Protein AF-A0A6U3BA49-F1 (afdb_monomer)

pLDDT: mean 75.2, std 17.08, range [38.66, 98.31]

Foldseek 3Di:
DLVVVVVVVVVVVVVVVVVVVVVVVVVPPPDDDDDDDDDDDDDDDDDPDPDPPDCDPDPPVVVVVVVVVVVVVVLVVVCVVPVVVSVVVVVVVVVVVVPDLPPDPDPVNVVVVVVVVVVVVVCVVCVVVVVVVVVCVVVCVVVVVVVVVVVVVVVVVVVVVVVLVVLLVVLVVCLVVDDLVRLLVLCVVVVHDSDDDSSVSSSVSSVVVVVVPPPPPDPPD

Nearest PDB structures (foldseek):
  1zbh-assembly1_D  TM=7.673E-01  e=1.836E-01  Homo sapiens

Structure (mmCIF, N/CA/C/O backbone):
data_AF-A0A6U3BA49-F1
#
_entry.id   AF-A0A6U3BA49-F1
#
loop_
_atom_site.group_PDB
_atom_site.id
_atom_site.type_symbol
_atom_site.label_atom_id
_atom_site.label_alt_id
_atom_site.label_comp_id
_atom_site.label_asym_id
_atom_site.label_entity_id
_atom_site.label_seq_id
_atom_site.pdbx_PDB_ins_code
_atom_site.Cartn_x
_atom_site.Cartn_y
_atom_site.Cartn_z
_atom_site.occupancy
_atom_site.B_iso_or_equiv
_atom_site.auth_seq_id
_atom_site.auth_comp_id
_atom_site.auth_asym_id
_atom_site.auth_atom_id
_atom_site.pdbx_PDB_model_num
ATOM 1 N N . VAL A 1 1 ? 15.797 -8.872 10.078 1.00 48.97 1 VAL A N 1
ATOM 2 C CA . VAL A 1 1 ? 14.477 -8.351 10.515 1.00 48.97 1 VAL A CA 1
ATOM 3 C C . VAL A 1 1 ? 14.606 -7.202 11.522 1.00 48.97 1 VAL A C 1
ATOM 5 O O . VAL A 1 1 ? 13.895 -6.228 11.372 1.00 48.97 1 VAL A O 1
ATOM 8 N N . LEU A 1 2 ? 15.554 -7.212 12.472 1.00 38.66 2 LEU A N 1
ATOM 9 C CA . LEU A 1 2 ? 15.769 -6.067 13.388 1.00 38.66 2 LEU A CA 1
ATOM 10 C C . LEU A 1 2 ? 16.327 -4.793 12.714 1.00 38.66 2 LEU A C 1
ATOM 12 O O . LEU A 1 2 ? 15.992 -3.689 13.125 1.00 38.66 2 LEU A O 1
ATOM 16 N N . ALA A 1 3 ? 17.105 -4.925 11.635 1.00 46.41 3 ALA A N 1
ATOM 17 C CA . ALA A 1 3 ? 17.638 -3.771 10.902 1.00 46.41 3 ALA A CA 1
ATOM 18 C C . ALA A 1 3 ? 16.579 -2.989 10.094 1.00 46.41 3 ALA A C 1
ATOM 20 O O . ALA A 1 3 ? 16.810 -1.833 9.755 1.00 46.41 3 ALA A O 1
ATOM 21 N N . SER A 1 4 ? 15.418 -3.583 9.780 1.00 49.69 4 SER A N 1
ATOM 22 C CA . SER A 1 4 ? 14.410 -2.911 8.943 1.00 49.69 4 SER A CA 1
ATOM 23 C C . SER A 1 4 ? 13.533 -1.933 9.719 1.00 49.69 4 SER A C 1
ATOM 25 O O . SER A 1 4 ? 13.027 -0.988 9.129 1.00 49.69 4 SER A O 1
ATOM 27 N N . ALA A 1 5 ? 13.359 -2.133 11.025 1.00 47.44 5 ALA A N 1
ATOM 28 C CA . ALA A 1 5 ? 12.465 -1.301 11.824 1.00 47.44 5 ALA A CA 1
ATOM 29 C C . ALA A 1 5 ? 13.161 -0.064 12.424 1.00 47.44 5 ALA A C 1
ATOM 31 O O . ALA A 1 5 ? 12.535 0.987 12.521 1.00 47.44 5 ALA A O 1
ATOM 32 N N . GLN A 1 6 ? 14.471 -0.134 12.707 1.00 48.31 6 GLN A N 1
ATOM 33 C CA . GLN A 1 6 ? 15.259 1.054 13.074 1.00 48.31 6 GLN A CA 1
ATOM 34 C C . GLN A 1 6 ? 15.284 2.075 11.921 1.00 48.31 6 GLN A C 1
ATOM 36 O O . GLN A 1 6 ? 15.027 3.257 12.132 1.00 48.31 6 GLN A O 1
ATOM 41 N N . ASN A 1 7 ? 15.446 1.593 10.681 1.00 59.16 7 ASN A N 1
ATOM 42 C CA . ASN A 1 7 ? 15.374 2.427 9.478 1.00 59.16 7 ASN A CA 1
ATOM 43 C C . ASN A 1 7 ? 14.018 3.136 9.307 1.00 59.16 7 ASN A C 1
ATOM 45 O O . ASN A 1 7 ? 13.952 4.172 8.655 1.00 59.16 7 ASN A O 1
ATOM 49 N N . GLN A 1 8 ? 12.932 2.602 9.873 1.00 54.59 8 GLN A N 1
ATOM 50 C CA . GLN A 1 8 ? 11.585 3.143 9.684 1.00 54.59 8 GLN A CA 1
ATOM 51 C C . GLN A 1 8 ? 11.308 4.358 10.588 1.00 54.59 8 GLN A C 1
ATOM 53 O O . GLN A 1 8 ? 10.617 5.291 10.177 1.00 54.59 8 GLN A O 1
ATOM 58 N N . VAL A 1 9 ? 11.880 4.382 11.798 1.00 68.81 9 VAL A N 1
ATOM 59 C CA . VAL A 1 9 ? 11.761 5.521 12.726 1.00 68.81 9 VAL A CA 1
ATOM 60 C C . VAL A 1 9 ? 12.607 6.699 12.243 1.00 68.81 9 VAL A C 1
ATOM 62 O O . VAL A 1 9 ? 12.117 7.831 12.202 1.00 68.81 9 VAL A O 1
ATOM 65 N N . ASP A 1 10 ? 13.831 6.424 11.790 1.00 73.00 10 ASP A N 1
ATOM 66 C CA . ASP A 1 10 ? 14.727 7.449 11.246 1.00 73.00 10 ASP A CA 1
ATOM 67 C C . ASP A 1 10 ? 14.160 8.070 9.957 1.00 73.00 10 ASP A C 1
ATOM 69 O O . ASP A 1 10 ? 14.287 9.274 9.730 1.00 73.00 10 ASP A O 1
ATOM 73 N N . PHE A 1 11 ? 13.437 7.285 9.152 1.00 71.38 11 PHE A N 1
ATOM 74 C CA . PHE A 1 11 ? 12.779 7.755 7.932 1.00 71.38 11 PHE A CA 1
ATOM 75 C C . PHE A 1 11 ? 11.617 8.721 8.196 1.00 71.38 11 PHE A C 1
ATOM 77 O O . PHE A 1 11 ? 11.525 9.769 7.554 1.00 71.38 11 PHE A O 1
ATOM 84 N N . ASN A 1 12 ? 10.762 8.426 9.181 1.00 70.06 12 ASN A N 1
ATOM 85 C CA . ASN A 1 12 ? 9.666 9.324 9.564 1.00 70.06 12 ASN A CA 1
ATOM 86 C C . ASN A 1 12 ? 10.190 10.653 10.136 1.00 70.06 12 ASN A C 1
ATOM 88 O O . ASN A 1 12 ? 9.616 11.715 9.883 1.00 70.06 12 ASN A O 1
ATOM 92 N N . ALA A 1 13 ? 11.310 10.618 10.864 1.00 77.62 13 ALA A N 1
ATOM 93 C CA . ALA A 1 13 ? 11.985 11.827 11.329 1.00 77.62 13 ALA A CA 1
ATOM 94 C C . ALA A 1 13 ? 12.558 12.652 10.160 1.00 77.62 13 ALA A C 1
ATOM 96 O O . ALA A 1 13 ? 12.411 13.877 10.141 1.00 77.62 13 ALA A O 1
ATOM 97 N N . LEU A 1 14 ? 13.142 11.989 9.155 1.00 77.50 14 LEU A N 1
ATOM 98 C CA . LEU A 1 14 ? 13.670 12.630 7.946 1.00 77.50 14 LEU A CA 1
ATOM 99 C C . LEU A 1 14 ? 12.570 13.291 7.104 1.00 77.50 14 LEU A C 1
ATOM 101 O O . LEU A 1 14 ? 12.744 14.420 6.643 1.00 77.50 14 LEU A O 1
ATOM 105 N N . LEU A 1 15 ? 11.414 12.638 6.960 1.00 73.69 15 LEU A N 1
ATOM 106 C CA . LEU A 1 15 ? 10.259 13.186 6.246 1.00 73.69 15 LEU A CA 1
ATOM 107 C C . LEU A 1 15 ? 9.680 14.428 6.925 1.00 73.69 15 LEU A C 1
ATOM 109 O O . LEU A 1 15 ? 9.405 15.429 6.256 1.00 73.69 15 LEU A O 1
ATOM 113 N N . ASN A 1 16 ? 9.568 14.413 8.253 1.00 80.25 16 ASN A N 1
ATOM 114 C CA . ASN A 1 16 ? 9.140 15.590 9.007 1.00 80.25 16 ASN A CA 1
ATOM 115 C C . ASN A 1 16 ? 10.153 16.740 8.885 1.00 80.25 16 ASN A C 1
ATOM 117 O O . ASN A 1 16 ? 9.756 17.902 8.769 1.00 80.25 16 ASN A O 1
ATOM 121 N N . ALA A 1 17 ? 11.454 16.436 8.846 1.00 78.56 17 ALA A N 1
ATOM 122 C CA . ALA A 1 17 ? 12.500 17.440 8.663 1.00 78.56 17 ALA A CA 1
ATOM 123 C C . ALA A 1 17 ? 12.484 18.067 7.253 1.00 78.56 17 ALA A C 1
ATOM 125 O O . ALA A 1 17 ? 12.589 19.289 7.124 1.00 78.56 17 ALA A O 1
ATOM 126 N N . LEU A 1 18 ? 12.300 17.261 6.201 1.00 74.44 18 LEU A N 1
ATOM 127 C CA . LEU A 1 18 ? 12.194 17.738 4.816 1.00 74.44 18 LEU A CA 1
ATOM 128 C C . LEU A 1 18 ? 10.935 18.582 4.592 1.00 74.44 18 LEU A C 1
ATOM 130 O O . LEU A 1 18 ? 11.012 19.653 3.987 1.00 74.44 18 LEU A O 1
ATOM 134 N N . THR A 1 19 ? 9.799 18.153 5.145 1.00 74.94 19 THR A N 1
ATOM 135 C CA . THR A 1 19 ? 8.535 18.900 5.054 1.00 74.94 19 THR A CA 1
ATOM 136 C C . THR A 1 19 ? 8.648 20.267 5.733 1.00 74.94 19 THR A C 1
ATOM 138 O O . THR A 1 19 ? 8.198 21.275 5.187 1.00 74.94 19 THR A O 1
ATOM 141 N N . ARG A 1 20 ? 9.326 20.340 6.887 1.00 75.50 20 ARG A N 1
ATOM 142 C CA . ARG A 1 20 ? 9.562 21.609 7.591 1.00 75.50 20 ARG A CA 1
ATOM 143 C C . ARG A 1 20 ? 10.458 22.555 6.782 1.00 75.50 20 ARG A C 1
ATOM 145 O O . ARG A 1 20 ? 10.135 23.730 6.654 1.00 75.50 20 ARG A O 1
ATOM 152 N N . ARG A 1 21 ? 11.511 22.027 6.145 1.00 72.94 21 ARG A N 1
ATOM 153 C CA . ARG A 1 21 ? 12.426 22.809 5.294 1.00 72.94 21 ARG A CA 1
ATOM 154 C C . ARG A 1 21 ? 11.761 23.346 4.020 1.00 72.94 21 ARG A C 1
ATOM 156 O O . ARG A 1 21 ? 12.105 24.433 3.570 1.00 72.94 21 ARG A O 1
ATOM 163 N N . SER A 1 22 ? 10.815 22.607 3.437 1.00 69.06 22 SER A N 1
ATOM 164 C CA . SER A 1 22 ? 10.051 23.076 2.271 1.00 69.06 22 SER A CA 1
ATOM 165 C C . SER A 1 22 ? 9.132 24.253 2.623 1.00 69.06 22 SER A C 1
ATOM 167 O O . SER A 1 22 ? 9.031 25.204 1.848 1.00 69.06 22 SER A O 1
ATOM 169 N N . ASN A 1 23 ? 8.532 24.238 3.816 1.00 66.19 23 ASN A N 1
ATOM 170 C CA . ASN A 1 23 ? 7.627 25.300 4.252 1.00 66.19 23 ASN A CA 1
ATOM 171 C C . ASN A 1 23 ? 8.371 26.612 4.577 1.00 66.19 23 ASN A C 1
ATOM 173 O O . ASN A 1 23 ? 7.892 27.694 4.239 1.00 66.19 23 ASN A O 1
ATOM 177 N N . ASP A 1 24 ? 9.582 26.520 5.136 1.00 66.69 24 ASP A N 1
ATOM 178 C CA . ASP A 1 24 ? 10.422 27.691 5.433 1.00 66.69 24 ASP A CA 1
ATOM 179 C C . ASP A 1 24 ? 10.898 28.415 4.156 1.00 66.69 24 ASP A C 1
ATOM 181 O O . ASP A 1 24 ? 11.034 29.638 4.146 1.00 66.69 24 ASP A O 1
ATOM 185 N N . ASN A 1 25 ? 11.070 27.692 3.043 1.00 63.12 25 ASN A N 1
ATOM 186 C CA . ASN A 1 25 ? 11.445 28.290 1.756 1.00 63.12 25 ASN A CA 1
ATOM 187 C C . ASN A 1 25 ? 10.283 29.033 1.070 1.00 63.12 25 ASN A C 1
ATOM 189 O O . ASN A 1 25 ? 10.528 29.909 0.243 1.00 63.12 25 ASN A O 1
ATOM 193 N N . ASN A 1 26 ? 9.029 28.716 1.408 1.00 52.56 26 ASN A N 1
ATOM 194 C CA . ASN A 1 26 ? 7.853 29.359 0.816 1.00 52.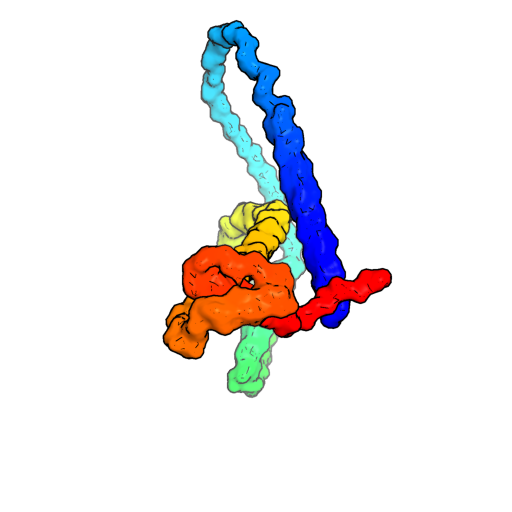56 26 ASN A CA 1
ATOM 195 C C . ASN A 1 26 ? 7.419 30.623 1.586 1.00 52.56 26 ASN A C 1
ATOM 197 O O . ASN A 1 26 ? 6.813 31.530 1.021 1.00 52.56 26 ASN A O 1
ATOM 201 N N . ALA A 1 27 ? 7.794 30.737 2.863 1.00 54.62 27 ALA A N 1
ATOM 202 C CA . ALA A 1 27 ? 7.504 31.914 3.685 1.00 54.62 27 ALA A CA 1
ATOM 203 C C . ALA A 1 27 ? 8.358 33.156 3.331 1.00 54.62 27 ALA A C 1
ATOM 205 O O . ALA A 1 27 ? 8.082 34.249 3.823 1.00 54.62 27 ALA A O 1
ATOM 206 N N . GLY A 1 28 ? 9.383 33.016 2.478 1.00 52.81 28 GLY A N 1
ATOM 207 C CA . GLY A 1 28 ? 10.295 34.103 2.092 1.00 52.81 28 GLY A CA 1
ATOM 208 C C . GLY A 1 28 ? 9.950 34.856 0.799 1.00 52.81 28 GLY A C 1
ATOM 209 O O . GLY A 1 28 ? 10.623 35.836 0.490 1.00 52.81 28 GLY A O 1
ATOM 210 N N . ALA A 1 29 ? 8.941 34.430 0.029 1.00 53.62 29 ALA A N 1
ATOM 211 C CA . ALA A 1 29 ? 8.704 34.947 -1.330 1.00 53.62 29 ALA A CA 1
ATOM 212 C C . ALA A 1 29 ? 7.527 35.937 -1.468 1.00 53.62 29 ALA A C 1
ATOM 214 O O . ALA A 1 29 ? 7.310 36.483 -2.548 1.00 53.62 29 ALA A O 1
ATOM 215 N N . SER A 1 30 ? 6.766 36.214 -0.405 1.00 52.47 30 SER A N 1
ATOM 216 C CA . SER A 1 30 ? 5.548 37.033 -0.482 1.00 52.47 30 SER A CA 1
ATOM 217 C C . SER A 1 30 ? 5.710 38.414 0.161 1.00 52.47 30 SER A C 1
ATOM 219 O O . SER A 1 30 ? 5.036 38.695 1.144 1.00 52.47 30 SER A O 1
ATOM 221 N N . ASN A 1 31 ? 6.613 39.262 -0.343 1.00 52.03 31 ASN A N 1
ATOM 222 C CA . ASN A 1 31 ? 6.594 40.716 -0.086 1.00 52.03 31 ASN A CA 1
ATOM 223 C C . ASN A 1 31 ? 7.521 41.471 -1.055 1.00 52.03 31 ASN A C 1
ATOM 225 O O . ASN A 1 31 ? 8.563 41.995 -0.675 1.00 52.03 31 ASN A O 1
ATOM 229 N N . ALA A 1 32 ? 7.133 41.532 -2.326 1.00 51.62 32 ALA A N 1
ATOM 230 C CA . ALA A 1 32 ? 7.641 42.530 -3.266 1.00 51.62 32 ALA A CA 1
ATOM 231 C C . ALA A 1 32 ? 6.605 42.732 -4.378 1.00 51.62 32 ALA A C 1
ATOM 233 O O . ALA A 1 32 ? 6.706 42.197 -5.478 1.00 51.62 32 ALA A O 1
ATOM 234 N N . SER A 1 33 ? 5.544 43.464 -4.065 1.00 51.75 33 SER A N 1
ATOM 235 C CA . SER A 1 33 ? 4.642 44.024 -5.066 1.00 51.75 33 SER A CA 1
ATOM 236 C C . SER A 1 33 ? 4.347 45.450 -4.661 1.00 51.75 33 SER A C 1
ATOM 238 O O . SER A 1 33 ? 3.398 45.711 -3.932 1.00 51.75 33 SER A O 1
ATOM 240 N N . ASP A 1 34 ? 5.193 46.363 -5.126 1.00 53.28 34 ASP A N 1
ATOM 241 C CA . ASP A 1 34 ? 4.777 47.741 -5.306 1.00 53.28 34 ASP A CA 1
ATOM 242 C C . ASP A 1 34 ? 5.548 48.383 -6.468 1.00 53.28 34 ASP A C 1
ATOM 244 O O . ASP A 1 34 ? 6.758 48.206 -6.593 1.00 53.28 34 ASP A O 1
ATOM 248 N N . SER A 1 35 ? 4.829 49.180 -7.263 1.00 48.69 35 SER A N 1
ATOM 249 C CA . SER A 1 35 ? 5.309 50.102 -8.316 1.00 48.69 35 SER A CA 1
ATOM 250 C C . SER A 1 35 ? 5.491 49.601 -9.771 1.00 48.69 35 SER A C 1
ATOM 252 O O . SER A 1 35 ? 6.584 49.310 -10.237 1.00 48.69 35 SER A O 1
ATOM 254 N N . LYS A 1 36 ? 4.390 49.651 -10.539 1.00 51.12 36 LYS A N 1
ATOM 255 C CA . LYS A 1 36 ? 4.127 50.666 -11.595 1.00 51.12 36 LYS A CA 1
ATOM 256 C C . LYS A 1 36 ? 5.226 50.979 -12.647 1.00 51.12 36 LYS A C 1
ATOM 258 O O . LYS A 1 36 ? 6.101 51.789 -12.374 1.00 51.12 36 LYS A O 1
ATOM 263 N N . ALA A 1 37 ? 5.033 50.502 -13.887 1.00 40.81 37 ALA A N 1
ATOM 264 C CA . ALA A 1 37 ? 5.215 51.204 -15.187 1.00 40.81 37 ALA A CA 1
ATOM 265 C C . ALA A 1 37 ? 5.032 50.175 -16.331 1.00 40.81 37 ALA A C 1
ATOM 267 O O . ALA A 1 37 ? 5.724 49.168 -16.372 1.00 40.81 37 ALA A O 1
ATOM 268 N N . ILE A 1 38 ? 3.959 50.234 -17.131 1.00 52.47 38 ILE A N 1
ATOM 269 C CA . ILE A 1 38 ? 3.952 50.736 -18.526 1.00 52.47 38 ILE A CA 1
ATOM 270 C C . ILE A 1 38 ? 5.335 50.664 -19.196 1.00 52.47 38 ILE A C 1
ATOM 272 O O . ILE A 1 38 ? 6.209 51.410 -18.775 1.00 52.47 38 ILE A O 1
ATOM 276 N N . VAL A 1 39 ? 5.486 49.843 -20.250 1.00 51.25 39 VAL A N 1
ATOM 277 C CA . VAL A 1 39 ? 6.181 50.139 -21.531 1.00 51.25 39 VAL A CA 1
ATOM 278 C C . VAL A 1 39 ? 6.479 48.836 -22.310 1.00 51.25 39 VAL A C 1
ATOM 280 O O . VAL A 1 39 ? 7.184 47.956 -21.836 1.00 51.25 39 VAL A O 1
ATOM 283 N N . SER A 1 40 ? 5.922 48.797 -23.526 1.00 43.34 40 SER A N 1
ATOM 284 C CA . SER A 1 40 ? 6.358 48.118 -24.762 1.00 43.34 40 SER A CA 1
ATOM 285 C C . SER A 1 40 ? 6.440 46.588 -24.874 1.00 43.34 40 SER A C 1
ATOM 287 O O . SER A 1 40 ? 7.322 45.932 -24.331 1.00 43.34 40 SER A O 1
ATOM 289 N N . LEU A 1 41 ? 5.573 46.071 -25.759 1.00 50.59 41 LEU A N 1
ATOM 290 C CA . LEU A 1 41 ? 5.783 44.871 -26.577 1.00 50.59 41 LEU A CA 1
ATOM 291 C C . LEU A 1 41 ? 7.144 44.920 -27.297 1.00 50.59 41 LEU A C 1
ATOM 293 O O . LEU A 1 41 ? 7.428 45.930 -27.946 1.00 50.59 41 LEU A O 1
ATOM 297 N N . PRO A 1 42 ? 7.882 43.799 -27.327 1.00 51.09 42 PRO A N 1
ATOM 298 C CA . PRO A 1 42 ? 8.783 43.487 -28.419 1.00 51.09 42 PRO A CA 1
ATOM 299 C C . PRO A 1 42 ? 8.310 42.263 -29.218 1.00 51.09 42 PRO A C 1
ATOM 301 O O . PRO A 1 42 ? 7.897 41.236 -28.679 1.00 51.09 42 PRO A O 1
ATOM 304 N N . GLU A 1 43 ? 8.368 42.477 -30.526 1.00 46.00 43 GLU A N 1
ATOM 305 C CA . GLU A 1 43 ? 8.421 41.571 -31.669 1.00 46.00 43 GLU A CA 1
ATOM 306 C C . GLU A 1 43 ? 8.730 40.085 -31.418 1.00 46.00 43 GLU A C 1
ATOM 308 O O . GLU A 1 43 ? 9.663 39.692 -30.719 1.00 46.00 43 GLU A O 1
ATOM 313 N N . LEU A 1 44 ? 7.934 39.270 -32.106 1.00 50.66 44 LEU A N 1
ATOM 314 C CA . LEU A 1 44 ? 8.070 37.837 -32.290 1.00 50.66 44 LEU A CA 1
ATOM 315 C C . LEU A 1 44 ? 9.154 37.564 -33.346 1.00 50.66 44 LEU A C 1
ATOM 317 O O . LEU A 1 44 ? 8.837 37.491 -34.531 1.00 50.66 44 LEU A O 1
ATOM 321 N N . ASP A 1 45 ? 10.406 37.383 -32.923 1.00 41.66 45 ASP A N 1
ATOM 322 C CA . ASP A 1 45 ? 11.461 36.879 -33.807 1.00 41.66 45 ASP A CA 1
ATOM 323 C C . ASP A 1 45 ? 11.620 35.359 -33.692 1.00 41.66 45 ASP A C 1
ATOM 325 O O . ASP A 1 45 ? 12.051 34.780 -32.691 1.00 41.66 45 ASP A O 1
ATOM 329 N N . THR A 1 46 ? 11.236 34.722 -34.790 1.00 50.09 46 THR A N 1
ATOM 330 C CA . THR A 1 46 ? 11.409 33.319 -35.149 1.00 50.09 46 THR A CA 1
ATOM 331 C C . THR A 1 46 ? 12.901 32.987 -35.249 1.00 50.09 46 THR A C 1
ATOM 333 O O . THR A 1 46 ? 13.551 33.298 -36.244 1.00 50.09 46 THR A O 1
ATOM 336 N N . VAL A 1 47 ? 13.461 32.329 -34.232 1.00 44.56 47 VAL A N 1
ATOM 337 C CA . VAL A 1 47 ? 14.821 31.774 -34.296 1.00 44.56 47 VAL A CA 1
ATOM 338 C C . VAL A 1 47 ? 14.756 30.348 -34.851 1.00 44.56 47 VAL A C 1
ATOM 340 O O . VAL A 1 47 ? 14.579 29.378 -34.111 1.00 44.56 47 VAL A O 1
ATOM 343 N N . GLU A 1 48 ? 14.920 30.219 -36.171 1.00 49.22 48 GLU A N 1
ATOM 344 C CA . GLU A 1 48 ? 15.351 28.971 -36.809 1.00 49.22 48 GLU A CA 1
ATOM 345 C C . GLU A 1 48 ? 16.740 28.599 -36.275 1.00 49.22 48 GLU A C 1
ATOM 347 O O . GLU A 1 48 ? 17.753 29.213 -36.606 1.00 49.22 48 GLU A O 1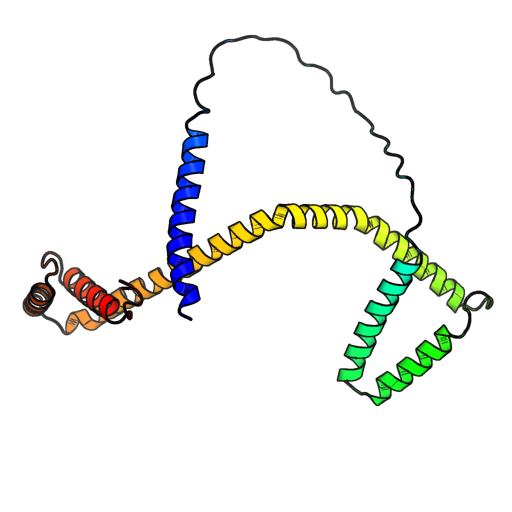
ATOM 352 N N . SER A 1 49 ? 16.797 27.574 -35.430 1.00 38.75 49 SER A N 1
ATOM 353 C CA . SER A 1 49 ? 18.048 26.961 -34.987 1.00 38.75 49 SER A CA 1
ATOM 354 C C . SER A 1 49 ? 18.304 25.703 -35.815 1.00 38.75 49 SER A C 1
ATOM 356 O O . SER A 1 49 ? 17.968 24.580 -35.438 1.00 38.75 49 SER A O 1
ATOM 358 N N . SER A 1 50 ? 18.918 25.905 -36.982 1.00 47.97 50 SER A N 1
ATOM 359 C CA . SER A 1 50 ? 19.509 24.848 -37.800 1.00 47.97 50 SER A CA 1
ATOM 360 C C . SER A 1 50 ? 20.691 24.214 -37.055 1.00 47.97 50 SER A C 1
ATOM 362 O O . SER A 1 50 ? 21.828 24.679 -37.140 1.00 47.97 50 SER A O 1
ATOM 364 N N . SER A 1 51 ? 20.419 23.150 -36.301 1.00 42.12 51 SER A N 1
ATOM 365 C CA . SER A 1 51 ? 21.448 22.288 -35.719 1.00 42.12 51 SER A CA 1
ATOM 366 C C . SER A 1 51 ? 21.840 21.216 -36.739 1.00 42.12 51 SER A C 1
ATOM 368 O O . SER A 1 51 ? 21.137 20.235 -36.970 1.00 42.12 51 SER A O 1
ATOM 370 N N . SER A 1 52 ? 22.980 21.426 -37.391 1.00 48.66 52 SER A N 1
ATOM 371 C CA . SER A 1 52 ? 23.647 20.433 -38.227 1.00 48.66 52 SER A CA 1
ATOM 372 C C . SER A 1 52 ? 24.237 19.337 -37.334 1.00 48.66 52 SER A C 1
ATOM 374 O O . SER A 1 52 ? 25.363 19.426 -36.850 1.00 48.66 52 SER A O 1
ATOM 376 N N . SER A 1 53 ? 23.455 18.282 -37.088 1.00 41.75 53 SER A N 1
ATOM 377 C CA . SER A 1 53 ? 23.923 17.084 -36.393 1.00 41.75 53 SER A CA 1
ATOM 378 C C . SER A 1 53 ? 24.901 16.322 -37.290 1.00 41.75 53 SER A C 1
ATOM 380 O O . SER A 1 53 ? 24.502 15.627 -38.231 1.00 41.75 53 SER A O 1
ATOM 382 N N . SER A 1 54 ? 26.194 16.447 -36.997 1.00 43.62 54 SER A N 1
ATOM 383 C CA . SER A 1 54 ? 27.232 15.569 -37.524 1.00 43.62 54 SER A CA 1
ATOM 384 C C . SER A 1 54 ? 26.896 14.126 -37.140 1.00 43.62 54 SER A C 1
ATOM 386 O O . SER A 1 54 ? 26.941 13.720 -35.981 1.00 43.62 54 SER A O 1
ATOM 388 N N . THR A 1 55 ? 26.485 13.351 -38.141 1.00 45.91 55 THR A N 1
ATOM 389 C CA . THR A 1 55 ? 26.182 11.927 -38.003 1.00 45.91 55 THR A CA 1
ATOM 390 C C . THR A 1 55 ? 27.501 11.175 -37.882 1.00 45.91 55 THR A C 1
ATOM 392 O O . THR A 1 55 ? 28.104 10.785 -38.879 1.00 45.91 55 THR A O 1
ATOM 395 N N . THR A 1 56 ? 27.991 11.007 -36.657 1.00 50.69 56 THR A N 1
ATOM 396 C CA . THR A 1 56 ? 29.083 10.073 -36.373 1.00 50.69 56 THR A CA 1
ATOM 397 C C . THR A 1 56 ? 28.546 8.660 -36.626 1.00 50.69 56 THR A C 1
ATOM 399 O O . THR A 1 56 ? 27.521 8.303 -36.037 1.00 50.69 56 THR A O 1
ATOM 402 N N . PRO A 1 57 ? 29.156 7.848 -37.508 1.00 55.47 57 PRO A N 1
ATOM 403 C CA . PRO A 1 57 ? 28.662 6.506 -37.784 1.00 55.47 57 PRO A CA 1
ATOM 404 C C . PRO A 1 57 ? 28.720 5.688 -36.493 1.00 55.47 57 PRO A C 1
ATOM 406 O O . PRO A 1 57 ? 29.791 5.531 -35.904 1.00 55.47 57 PRO A O 1
ATOM 409 N N . ALA A 1 58 ? 27.559 5.206 -36.036 1.00 55.88 58 ALA A N 1
ATOM 410 C CA . ALA A 1 58 ? 27.471 4.293 -34.904 1.00 55.88 58 ALA A CA 1
ATOM 411 C C . ALA A 1 58 ? 28.465 3.150 -35.133 1.00 55.88 58 ALA A C 1
ATOM 413 O O . ALA A 1 58 ? 28.485 2.539 -36.206 1.00 55.88 58 ALA A O 1
ATOM 414 N N . SER A 1 59 ? 29.348 2.929 -34.160 1.00 66.94 59 SER A N 1
ATOM 415 C CA . SER A 1 59 ? 30.430 1.965 -34.296 1.00 66.94 59 SER A CA 1
ATOM 416 C C . SER A 1 59 ? 29.832 0.595 -34.614 1.00 66.94 59 SER A C 1
ATOM 418 O O . SER A 1 59 ? 28.926 0.120 -33.930 1.00 66.94 59 SER A O 1
ATOM 420 N N . GLN A 1 60 ? 30.326 -0.037 -35.681 1.00 61.88 60 GLN A N 1
ATOM 421 C CA . GLN A 1 60 ? 29.827 -1.309 -36.229 1.00 61.88 60 GLN A CA 1
ATOM 422 C C . GLN A 1 60 ? 29.649 -2.408 -35.161 1.00 61.88 60 GLN A C 1
ATOM 424 O O . GLN A 1 60 ? 28.802 -3.289 -35.292 1.00 61.88 60 GLN A O 1
ATOM 429 N N . TRP A 1 61 ? 30.396 -2.315 -34.061 1.00 66.62 61 TRP A N 1
ATOM 430 C CA . TRP A 1 61 ? 30.312 -3.213 -32.913 1.00 66.62 61 TRP A CA 1
ATOM 431 C C . TRP A 1 61 ? 28.989 -3.141 -32.132 1.00 66.62 61 TRP A C 1
ATOM 433 O O . TRP A 1 61 ? 28.527 -4.162 -31.627 1.00 66.62 61 TRP A O 1
ATOM 443 N N . GLN A 1 62 ? 28.339 -1.976 -32.055 1.00 69.31 62 GLN A N 1
ATOM 444 C CA . GLN A 1 62 ? 27.059 -1.833 -31.345 1.00 69.31 62 GLN A CA 1
ATOM 445 C C . GLN A 1 62 ? 25.925 -2.571 -32.065 1.00 69.31 62 GLN A C 1
ATOM 447 O O . GLN A 1 62 ? 25.072 -3.183 -31.422 1.00 69.31 62 GLN A O 1
ATOM 452 N N . ILE A 1 63 ? 25.955 -2.570 -33.400 1.00 68.44 63 ILE A N 1
ATOM 453 C CA . ILE A 1 63 ? 24.979 -3.287 -34.227 1.00 68.44 63 ILE A CA 1
ATOM 454 C C . ILE A 1 63 ? 25.165 -4.801 -34.060 1.00 68.44 63 ILE A C 1
ATOM 456 O O . ILE A 1 63 ? 24.186 -5.524 -33.878 1.00 68.44 63 ILE A O 1
ATOM 460 N N . ALA A 1 64 ? 26.416 -5.276 -34.042 1.00 69.00 64 ALA A N 1
ATOM 461 C CA . ALA A 1 64 ? 26.725 -6.688 -33.822 1.00 69.00 64 ALA A CA 1
ATOM 462 C C . ALA A 1 64 ? 26.260 -7.179 -32.438 1.00 69.00 64 ALA A C 1
ATOM 464 O O . ALA A 1 64 ? 25.666 -8.252 -32.332 1.00 69.00 64 ALA A O 1
ATOM 465 N N . LEU A 1 65 ? 26.466 -6.378 -31.386 1.00 72.81 65 LEU A N 1
ATOM 466 C CA . LEU A 1 65 ? 26.079 -6.740 -30.020 1.00 72.81 65 LEU A CA 1
ATOM 467 C C . LEU A 1 65 ? 24.554 -6.781 -29.842 1.00 72.81 65 LEU A C 1
ATOM 469 O O . LEU A 1 65 ? 24.031 -7.716 -29.234 1.00 72.81 65 LEU A O 1
ATOM 473 N N . ALA A 1 66 ? 23.827 -5.821 -30.423 1.00 71.75 66 ALA A N 1
ATOM 474 C CA . ALA A 1 66 ? 22.365 -5.812 -30.394 1.00 71.75 66 ALA A CA 1
ATOM 475 C C . ALA A 1 66 ? 21.761 -7.009 -31.153 1.00 71.75 66 ALA A C 1
ATOM 477 O O . ALA A 1 66 ? 20.847 -7.665 -30.649 1.00 71.75 66 ALA A O 1
ATOM 478 N N . ALA A 1 67 ? 22.301 -7.335 -32.333 1.00 74.19 67 ALA A N 1
ATOM 479 C CA . ALA A 1 67 ? 21.874 -8.502 -33.104 1.00 74.19 67 ALA A CA 1
ATOM 480 C C . ALA A 1 67 ? 22.152 -9.815 -32.350 1.00 74.19 67 ALA A C 1
ATOM 482 O O . ALA A 1 67 ? 21.278 -10.683 -32.276 1.00 74.19 67 ALA A O 1
ATOM 483 N N . ALA A 1 68 ? 23.328 -9.934 -31.723 1.00 75.75 68 ALA A N 1
ATOM 484 C CA . ALA A 1 68 ? 23.683 -11.087 -30.904 1.00 75.75 68 ALA A CA 1
ATOM 485 C C . ALA A 1 68 ? 22.716 -11.262 -29.719 1.00 75.75 68 ALA A C 1
ATOM 487 O O . ALA A 1 68 ? 22.184 -12.355 -29.530 1.00 75.75 68 ALA A O 1
ATOM 488 N N . ALA A 1 69 ? 22.410 -10.191 -28.978 1.00 78.56 69 ALA A N 1
ATOM 489 C CA . ALA A 1 69 ? 21.493 -10.237 -27.837 1.00 78.56 69 ALA A CA 1
ATOM 490 C C . ALA A 1 69 ? 20.064 -10.654 -28.235 1.00 78.56 69 ALA A C 1
ATOM 492 O O . ALA A 1 69 ? 19.468 -11.518 -27.588 1.00 78.56 69 ALA A O 1
ATOM 493 N N . ALA A 1 70 ? 19.532 -10.100 -29.330 1.00 76.12 70 ALA A N 1
ATOM 494 C CA . ALA A 1 70 ? 18.212 -10.471 -29.841 1.00 76.12 70 ALA A CA 1
ATOM 495 C C . ALA A 1 70 ? 18.162 -11.941 -30.295 1.00 76.12 70 ALA A C 1
ATOM 497 O O . ALA A 1 70 ? 17.211 -12.662 -29.983 1.00 76.12 70 ALA A O 1
ATOM 498 N N . SER A 1 71 ? 19.213 -12.410 -30.980 1.00 78.12 71 SER A N 1
ATOM 499 C CA . SER A 1 71 ? 19.316 -13.808 -31.411 1.00 78.12 71 SER A CA 1
ATOM 500 C C . SER A 1 71 ? 19.424 -14.778 -30.227 1.00 78.12 71 SER A C 1
ATOM 502 O O . SER A 1 71 ? 18.761 -15.814 -30.227 1.00 78.12 71 SER A O 1
ATOM 504 N N . ALA A 1 72 ? 20.164 -14.417 -29.173 1.00 79.50 72 ALA A N 1
ATOM 505 C CA . ALA A 1 72 ? 20.299 -15.229 -27.966 1.00 79.50 72 ALA A CA 1
ATOM 506 C C . ALA A 1 72 ? 18.963 -15.382 -27.220 1.00 79.50 72 ALA A C 1
ATOM 508 O O . ALA A 1 72 ? 18.635 -16.480 -26.769 1.00 79.50 72 ALA A O 1
ATOM 509 N N . GLY A 1 73 ? 18.160 -14.313 -27.146 1.00 80.12 73 GLY A N 1
ATOM 510 C CA . GLY A 1 73 ? 16.823 -14.353 -26.546 1.00 80.12 73 GLY A CA 1
ATOM 511 C C . GLY A 1 73 ? 15.860 -15.283 -27.291 1.00 80.12 73 GLY A C 1
ATOM 512 O O . GLY A 1 73 ? 15.160 -16.079 -26.663 1.00 80.12 73 GLY A O 1
ATOM 513 N N . LEU A 1 74 ? 15.873 -15.248 -28.629 1.00 76.62 74 LEU A N 1
ATOM 514 C CA . LEU A 1 74 ? 15.074 -16.157 -29.458 1.00 76.62 74 LEU A CA 1
ATOM 515 C C . LEU A 1 74 ? 15.511 -17.617 -29.301 1.00 76.62 74 LEU A C 1
ATOM 517 O O . LEU A 1 74 ? 14.662 -18.493 -29.150 1.00 76.62 74 LEU A O 1
ATOM 521 N N . VAL A 1 75 ? 16.819 -17.883 -29.286 1.00 74.00 75 VAL A N 1
ATOM 522 C CA . VAL A 1 75 ? 17.352 -19.240 -29.087 1.00 74.00 75 VAL A CA 1
ATOM 523 C C . VAL A 1 75 ? 16.973 -19.782 -27.707 1.00 74.00 75 VAL A C 1
ATOM 525 O O . VAL A 1 75 ? 16.550 -20.933 -27.606 1.00 74.00 75 VAL A O 1
ATOM 528 N N . PHE A 1 76 ? 17.048 -18.959 -26.656 1.00 79.81 76 PHE A N 1
ATOM 529 C CA . PHE A 1 76 ? 16.645 -19.353 -25.303 1.00 79.81 76 PHE A CA 1
ATOM 530 C C . PHE A 1 76 ? 15.143 -19.668 -25.214 1.00 79.81 76 PHE A C 1
ATOM 532 O O . PHE A 1 76 ? 14.751 -20.676 -24.627 1.00 79.81 76 PHE A O 1
ATOM 539 N N . TRP A 1 77 ? 14.301 -18.853 -25.857 1.00 79.81 77 TRP A N 1
ATOM 540 C CA . TRP A 1 77 ? 12.855 -19.081 -25.900 1.00 79.81 77 TRP A CA 1
ATOM 541 C C . TRP A 1 77 ? 12.488 -20.367 -26.660 1.00 79.81 77 TRP A C 1
ATOM 543 O O . TRP A 1 77 ? 11.663 -21.149 -26.189 1.00 79.81 77 TRP A O 1
ATOM 553 N N . ILE A 1 78 ? 13.150 -20.641 -27.791 1.00 78.50 78 ILE A N 1
ATOM 554 C CA . ILE A 1 78 ? 12.935 -21.861 -28.590 1.00 78.50 78 ILE A CA 1
ATOM 555 C C . ILE A 1 78 ? 13.435 -23.112 -27.850 1.00 78.50 78 ILE A C 1
ATOM 557 O O . ILE A 1 78 ? 12.786 -24.161 -27.915 1.00 78.50 78 ILE A O 1
ATOM 561 N N . TRP A 1 79 ? 14.545 -23.013 -27.107 1.00 78.94 79 TRP A N 1
ATOM 562 C CA . TRP A 1 79 ? 15.061 -24.123 -26.296 1.00 78.94 79 TRP A CA 1
ATOM 563 C C . TRP A 1 79 ? 14.007 -24.601 -25.292 1.00 78.94 79 TRP A C 1
ATOM 565 O O . TRP A 1 79 ? 13.798 -25.805 -25.159 1.00 78.94 79 TRP A O 1
ATOM 575 N N . SER A 1 80 ? 13.265 -23.683 -24.664 1.00 84.50 80 SER A N 1
ATOM 576 C CA . SER A 1 80 ? 12.240 -24.035 -23.672 1.00 84.50 80 SER A CA 1
ATOM 577 C C . SER A 1 80 ? 11.129 -24.950 -24.207 1.00 84.50 80 SER A C 1
ATOM 579 O O . SER A 1 80 ? 10.466 -25.603 -23.404 1.00 84.50 80 SER A O 1
ATOM 581 N N . PHE A 1 81 ? 10.910 -25.006 -25.526 1.00 80.69 81 PHE A N 1
ATOM 582 C CA . PHE A 1 81 ? 9.870 -25.843 -26.127 1.00 80.69 81 PHE A CA 1
ATOM 583 C C . PHE A 1 81 ? 10.397 -27.185 -26.639 1.00 80.69 81 PHE A C 1
ATOM 585 O O . PHE A 1 81 ? 9.753 -28.199 -26.396 1.00 80.69 81 PHE A O 1
ATOM 592 N N . ASN A 1 82 ? 11.534 -27.211 -27.349 1.00 86.50 82 ASN A N 1
ATOM 593 C CA . ASN A 1 82 ? 12.130 -28.438 -27.895 1.00 86.50 82 ASN A CA 1
ATOM 594 C C . ASN A 1 82 ? 13.620 -28.240 -28.223 1.00 86.50 82 ASN A C 1
ATOM 596 O O . ASN A 1 82 ? 13.970 -27.612 -29.226 1.00 86.50 82 ASN A O 1
ATOM 600 N N . GLY A 1 83 ? 14.511 -28.853 -27.436 1.00 85.62 83 GLY A N 1
ATOM 601 C CA . GLY A 1 83 ? 15.965 -28.704 -27.603 1.00 85.62 83 GLY A CA 1
ATOM 602 C C . GLY A 1 83 ? 16.499 -29.138 -28.978 1.00 85.62 83 GLY A C 1
ATOM 603 O O . GLY A 1 83 ? 17.407 -28.509 -29.518 1.00 85.62 83 GLY A O 1
ATOM 604 N N . SER A 1 84 ? 15.903 -30.161 -29.601 1.00 87.38 84 SER A N 1
ATOM 605 C CA . SER A 1 84 ? 16.309 -30.627 -30.936 1.00 87.38 84 SER A CA 1
ATOM 606 C C . SER A 1 84 ? 16.007 -29.606 -32.037 1.00 87.38 84 SER A C 1
ATOM 608 O O . SER A 1 84 ? 16.804 -29.448 -32.959 1.00 87.38 84 SER A O 1
ATOM 610 N N . VAL A 1 85 ? 14.886 -28.881 -31.927 1.00 83.56 85 VAL A N 1
ATOM 611 C CA . VAL A 1 85 ? 14.514 -27.832 -32.891 1.00 83.56 85 VAL A CA 1
ATOM 612 C C . VAL A 1 85 ? 15.481 -26.659 -32.777 1.00 83.56 85 VAL A C 1
ATOM 614 O O . VAL A 1 85 ? 15.969 -26.191 -33.802 1.00 83.56 85 VAL A O 1
ATOM 617 N N . ALA A 1 86 ? 15.836 -26.262 -31.548 1.00 80.31 86 ALA A N 1
ATOM 618 C CA . ALA A 1 86 ? 16.812 -25.203 -31.294 1.00 80.31 86 ALA A CA 1
ATOM 619 C C . ALA A 1 86 ? 18.171 -25.497 -31.956 1.00 80.31 86 ALA A C 1
ATOM 621 O O . ALA A 1 86 ? 18.741 -24.619 -32.607 1.00 80.31 86 ALA A O 1
ATOM 622 N N . LEU A 1 87 ? 18.657 -26.742 -31.862 1.00 83.94 87 LEU A N 1
ATOM 623 C CA . LEU A 1 87 ? 19.926 -27.160 -32.465 1.00 83.94 87 LEU A CA 1
ATOM 624 C C . LEU A 1 87 ? 19.877 -27.102 -33.998 1.00 83.94 87 LEU A C 1
ATOM 626 O O . LEU A 1 87 ? 20.793 -26.561 -34.616 1.00 83.94 87 LEU A O 1
ATOM 630 N N . VAL A 1 88 ? 18.792 -27.583 -34.615 1.00 85.75 88 VAL A N 1
ATOM 631 C CA . VAL A 1 88 ? 18.612 -27.511 -36.076 1.00 85.75 88 VAL A CA 1
ATOM 632 C C . VAL A 1 88 ? 18.540 -26.059 -36.549 1.00 85.75 88 VAL A C 1
ATOM 634 O O . VAL A 1 88 ? 19.222 -25.695 -37.507 1.00 85.75 88 VAL A O 1
ATOM 637 N N . THR A 1 89 ? 17.778 -25.203 -35.860 1.00 80.88 89 THR A N 1
ATOM 638 C CA . THR A 1 89 ? 17.704 -23.775 -36.199 1.00 80.88 89 THR A CA 1
ATOM 639 C C . THR A 1 89 ? 19.041 -23.067 -36.015 1.00 80.88 89 THR A C 1
ATOM 641 O O . THR A 1 89 ? 19.411 -22.256 -36.858 1.00 80.88 89 THR A O 1
ATOM 644 N N . PHE A 1 90 ? 19.800 -23.398 -34.967 1.00 81.75 90 PHE A N 1
ATOM 645 C CA . PHE A 1 90 ? 21.119 -22.820 -34.725 1.00 81.75 90 PHE A CA 1
ATOM 646 C C . PHE A 1 90 ? 22.109 -23.197 -35.830 1.00 81.75 90 PHE A C 1
ATOM 648 O O . PHE A 1 90 ? 22.759 -22.316 -36.382 1.00 81.75 90 PHE A O 1
ATOM 655 N N . VAL A 1 91 ? 22.185 -24.478 -36.209 1.00 83.81 91 VAL A N 1
ATOM 656 C CA . VAL A 1 91 ? 23.068 -24.944 -37.293 1.00 83.81 91 VAL A CA 1
ATOM 657 C C . VAL A 1 91 ? 22.687 -24.302 -38.628 1.00 83.81 91 VAL A C 1
ATOM 659 O O . VAL A 1 91 ? 23.569 -23.903 -39.387 1.00 83.81 91 VAL A O 1
ATOM 662 N N . LEU A 1 92 ? 21.390 -24.147 -38.904 1.00 83.75 92 LEU A N 1
ATOM 663 C CA . LEU A 1 92 ? 20.903 -23.516 -40.129 1.00 83.75 92 LEU A CA 1
ATOM 664 C C . LEU A 1 92 ? 21.262 -22.023 -40.180 1.00 83.75 92 LEU A C 1
ATOM 666 O O . LEU A 1 92 ? 21.805 -21.560 -41.180 1.00 83.75 92 LEU A O 1
ATOM 670 N N . VAL A 1 93 ? 21.017 -21.277 -39.098 1.00 79.19 93 VAL A N 1
ATOM 671 C CA . VAL A 1 93 ? 21.364 -19.848 -39.006 1.00 79.19 93 VAL A CA 1
ATOM 672 C C . VAL A 1 93 ? 22.877 -19.646 -39.037 1.00 79.19 93 VAL A C 1
ATOM 674 O O . VAL A 1 93 ? 23.354 -18.753 -39.730 1.00 79.19 93 VAL A O 1
ATOM 677 N N . PHE A 1 94 ? 23.645 -20.492 -38.351 1.00 79.75 94 PHE A N 1
ATOM 678 C CA . PHE A 1 94 ? 25.106 -20.444 -38.365 1.00 79.75 94 PHE A CA 1
ATOM 679 C C . PHE A 1 94 ? 25.666 -20.741 -39.761 1.00 79.75 94 PHE A C 1
ATOM 681 O O . PHE A 1 94 ? 26.532 -20.017 -40.244 1.00 79.75 94 PHE A O 1
ATOM 688 N N . GLY A 1 95 ? 25.128 -21.747 -40.456 1.00 80.56 95 GLY A N 1
ATOM 689 C CA . GLY A 1 95 ? 25.509 -22.054 -41.835 1.00 80.56 95 GLY A CA 1
ATOM 690 C C . GLY A 1 95 ? 25.193 -20.916 -42.810 1.00 80.56 95 GLY A C 1
ATOM 691 O O . GLY A 1 95 ? 25.979 -20.653 -43.718 1.00 80.56 95 GLY A O 1
ATOM 692 N N . LEU A 1 96 ? 24.078 -20.208 -42.602 1.00 73.69 96 LEU A N 1
ATOM 693 C CA . LEU A 1 96 ? 23.746 -19.002 -43.363 1.00 73.69 96 LEU A CA 1
ATOM 694 C C . LEU A 1 96 ? 24.652 -17.816 -43.011 1.00 73.69 96 LEU A C 1
ATOM 696 O O . LEU A 1 96 ? 24.996 -17.053 -43.901 1.00 73.69 96 LEU A O 1
ATOM 700 N N . ALA A 1 97 ? 25.059 -17.673 -41.749 1.00 72.38 97 ALA A N 1
ATOM 701 C CA . ALA A 1 97 ? 25.919 -16.581 -41.292 1.00 72.38 97 ALA A CA 1
ATOM 702 C C . ALA A 1 97 ? 27.386 -16.735 -41.729 1.00 72.38 97 ALA A C 1
ATOM 704 O O . ALA A 1 97 ? 28.080 -15.737 -41.891 1.00 72.38 97 ALA A O 1
ATOM 705 N N . VAL A 1 98 ? 27.863 -17.971 -41.910 1.00 78.38 98 VAL A N 1
ATOM 706 C CA . VAL A 1 98 ? 29.221 -18.258 -42.410 1.00 78.38 98 VAL A CA 1
ATOM 707 C C . VAL A 1 98 ? 29.336 -18.015 -43.919 1.00 78.38 98 VAL A C 1
ATOM 709 O O . VAL A 1 98 ? 30.435 -17.787 -44.421 1.00 78.38 98 VAL A O 1
ATOM 712 N N . ARG A 1 99 ? 28.219 -18.031 -44.656 1.00 71.50 99 ARG A N 1
ATOM 713 C CA . ARG A 1 99 ? 28.199 -17.583 -46.051 1.00 71.50 99 ARG A CA 1
ATOM 714 C C . ARG A 1 99 ? 28.236 -16.061 -46.086 1.00 71.50 99 ARG A C 1
ATOM 716 O O . ARG A 1 99 ? 27.302 -15.416 -45.624 1.00 71.50 99 ARG A O 1
ATOM 723 N N . ASP A 1 100 ? 29.313 -15.512 -46.635 1.00 59.28 100 ASP A N 1
ATOM 724 C CA . ASP A 1 100 ? 29.505 -14.070 -46.760 1.00 59.28 100 ASP A CA 1
ATOM 725 C C . ASP A 1 100 ? 28.392 -13.467 -47.648 1.00 59.28 100 ASP A C 1
ATOM 727 O O . ASP A 1 100 ? 28.318 -13.775 -48.840 1.00 59.28 100 ASP A O 1
ATOM 731 N N . PRO A 1 101 ? 27.472 -12.650 -47.098 1.00 60.97 101 PRO A N 1
ATOM 732 C CA . PRO A 1 101 ? 26.278 -12.184 -47.808 1.00 60.97 101 PRO A CA 1
ATOM 733 C C . PRO A 1 101 ? 26.565 -11.084 -48.844 1.00 60.97 101 PRO A C 1
ATOM 735 O O . PRO A 1 101 ? 25.632 -10.482 -49.380 1.00 60.97 101 PRO A O 1
ATOM 738 N N . LEU A 1 102 ? 27.838 -10.764 -49.085 1.00 57.62 102 LEU A N 1
ATOM 739 C CA . LEU A 1 102 ? 28.259 -9.650 -49.929 1.00 57.62 102 LEU A CA 1
ATOM 740 C C . LEU A 1 102 ? 28.438 -10.001 -51.412 1.00 57.62 102 LEU A C 1
ATOM 742 O O . LEU A 1 102 ? 28.350 -9.081 -52.224 1.00 57.62 102 LEU A O 1
ATOM 746 N N . GLU A 1 103 ? 28.628 -11.272 -51.778 1.00 62.38 103 GLU A N 1
ATOM 747 C CA . GLU A 1 103 ? 28.960 -11.648 -53.167 1.00 62.38 103 GLU A CA 1
ATOM 748 C C . GLU A 1 103 ? 27.800 -12.254 -53.974 1.00 62.38 103 GLU A C 1
ATOM 750 O O . GLU A 1 103 ? 27.861 -12.277 -55.202 1.00 62.38 103 GLU A O 1
ATOM 755 N N . ASP A 1 104 ? 26.712 -12.681 -53.330 1.00 60.22 104 ASP A N 1
ATOM 756 C CA . ASP A 1 104 ? 25.584 -13.287 -54.039 1.00 60.22 104 ASP A CA 1
ATOM 757 C C . ASP A 1 104 ? 24.508 -12.239 -54.391 1.00 60.22 104 ASP A C 1
ATOM 759 O O . ASP A 1 104 ? 23.808 -11.739 -53.505 1.00 60.22 104 ASP A O 1
ATOM 763 N N . ASP A 1 105 ? 24.255 -12.017 -55.691 1.00 72.06 105 ASP A N 1
ATOM 764 C CA . ASP A 1 105 ? 23.092 -11.285 -56.265 1.00 72.06 105 ASP A CA 1
ATOM 765 C C . ASP A 1 105 ? 21.728 -11.959 -55.970 1.00 72.06 105 ASP A C 1
ATOM 767 O O . ASP A 1 105 ? 20.704 -11.744 -56.624 1.00 72.06 105 ASP A O 1
ATOM 771 N N . SER A 1 106 ? 21.702 -12.815 -54.958 1.00 76.25 106 SER A N 1
ATOM 772 C CA . SER A 1 106 ? 20.533 -13.535 -54.504 1.00 76.25 106 SER A CA 1
ATOM 773 C C . SER A 1 106 ? 19.490 -12.588 -53.902 1.00 76.25 106 SER A C 1
ATOM 775 O O . SER A 1 106 ? 19.785 -11.558 -53.289 1.00 76.25 106 SER A O 1
ATOM 777 N N . VAL A 1 107 ? 18.222 -12.984 -54.026 1.00 79.56 107 VAL A N 1
ATOM 778 C CA . VAL A 1 107 ? 17.047 -12.259 -53.505 1.00 79.56 107 VAL A CA 1
ATOM 779 C C . VAL A 1 107 ? 17.185 -11.927 -52.006 1.00 79.56 107 VAL A C 1
ATOM 781 O O . VAL A 1 107 ? 16.657 -10.920 -51.529 1.00 79.56 107 VAL A O 1
ATOM 784 N N . TRP A 1 108 ? 17.958 -12.728 -51.267 1.00 71.56 108 TRP A N 1
ATOM 785 C CA . TRP A 1 108 ? 18.258 -12.527 -49.851 1.00 71.56 108 TRP A CA 1
ATOM 786 C C . TRP A 1 108 ? 19.122 -11.291 -49.573 1.00 71.56 108 TRP A C 1
ATOM 788 O O . TRP A 1 108 ? 18.873 -10.601 -48.585 1.00 71.56 108 TRP A O 1
ATOM 798 N N . GLY A 1 109 ? 20.063 -10.944 -50.457 1.00 76.81 109 GLY A N 1
ATOM 799 C CA . GLY A 1 109 ? 20.871 -9.727 -50.330 1.00 76.81 109 GLY A CA 1
ATOM 800 C C . GLY A 1 109 ? 20.032 -8.452 -50.471 1.00 76.81 109 GLY A C 1
ATOM 801 O O . GLY A 1 109 ? 20.206 -7.488 -49.719 1.00 76.81 109 GLY A O 1
ATOM 802 N N . ALA A 1 110 ? 19.050 -8.458 -51.378 1.00 79.88 110 ALA A N 1
ATOM 803 C CA . ALA A 1 110 ? 18.096 -7.357 -51.526 1.00 79.88 110 ALA A CA 1
ATOM 804 C C . ALA A 1 110 ? 17.197 -7.208 -50.285 1.00 79.88 110 ALA A C 1
ATOM 806 O O . ALA A 1 110 ? 16.998 -6.093 -49.797 1.00 79.88 110 ALA A O 1
ATOM 807 N N . LEU A 1 111 ? 16.718 -8.326 -49.729 1.00 75.81 111 LEU A N 1
ATOM 808 C CA . LEU A 1 111 ? 15.934 -8.345 -48.491 1.00 75.81 111 LEU A CA 1
ATOM 809 C C . LEU A 1 111 ? 16.737 -7.841 -47.287 1.00 75.81 111 LEU A C 1
ATOM 811 O O . LEU A 1 111 ? 16.239 -7.005 -46.538 1.00 75.81 111 LEU A O 1
ATOM 815 N N . ALA A 1 112 ? 17.991 -8.272 -47.131 1.00 74.50 112 ALA A N 1
ATOM 816 C CA . ALA A 1 112 ? 18.866 -7.806 -46.057 1.00 74.50 112 ALA A CA 1
ATOM 817 C C . ALA A 1 112 ? 19.101 -6.288 -46.126 1.00 74.50 112 ALA A C 1
ATOM 819 O O . ALA A 1 112 ? 19.042 -5.602 -45.105 1.00 74.50 112 ALA A O 1
ATOM 820 N N . ARG A 1 113 ? 19.283 -5.730 -47.331 1.00 76.75 113 ARG A N 1
ATOM 821 C CA . ARG A 1 113 ? 19.401 -4.274 -47.535 1.00 76.75 113 ARG A CA 1
ATOM 822 C C . ARG A 1 113 ? 18.093 -3.537 -47.238 1.00 76.75 113 ARG A C 1
ATOM 824 O O . ARG A 1 113 ? 18.136 -2.448 -46.666 1.00 76.75 113 ARG A O 1
ATOM 831 N N . LEU A 1 114 ? 16.941 -4.107 -47.597 1.00 77.56 114 LEU A N 1
ATOM 832 C CA . LEU A 1 114 ? 15.627 -3.527 -47.307 1.00 77.56 114 LEU A CA 1
ATOM 833 C C . LEU A 1 114 ? 15.352 -3.496 -45.797 1.00 77.56 114 LEU A C 1
ATOM 835 O O . LEU A 1 114 ? 15.012 -2.444 -45.257 1.00 77.56 114 LEU A O 1
ATOM 839 N N . VAL A 1 115 ? 15.561 -4.625 -45.114 1.00 78.25 115 VAL A N 1
ATOM 840 C CA . VAL A 1 115 ? 15.407 -4.744 -43.658 1.00 78.25 115 VAL A CA 1
ATOM 841 C C . VAL A 1 115 ? 16.414 -3.846 -42.946 1.00 78.25 115 VAL A C 1
ATOM 843 O O . VAL A 1 115 ? 16.029 -3.101 -42.054 1.00 78.25 115 VAL A O 1
ATOM 846 N N . GLY A 1 116 ? 17.674 -3.818 -43.387 1.00 76.19 116 GLY A N 1
ATOM 847 C CA . GLY A 1 116 ? 18.693 -2.924 -42.839 1.00 76.19 116 GLY A CA 1
ATOM 848 C C . GLY A 1 116 ? 18.295 -1.448 -42.930 1.00 76.19 116 GLY A C 1
ATOM 849 O O . GLY A 1 116 ? 18.401 -0.721 -41.945 1.00 76.19 116 GLY A O 1
ATOM 850 N N . ARG A 1 117 ? 17.759 -1.002 -44.075 1.00 78.38 117 ARG A N 1
ATOM 851 C CA . ARG A 1 117 ? 17.272 0.380 -44.243 1.00 78.38 117 ARG A CA 1
ATOM 852 C C . ARG A 1 117 ? 16.060 0.687 -43.363 1.00 78.38 117 ARG A C 1
ATOM 854 O O . ARG A 1 117 ? 16.023 1.752 -42.751 1.00 78.38 117 ARG A O 1
ATOM 861 N N . GLN A 1 118 ? 15.109 -0.242 -43.260 1.00 78.62 118 GLN A N 1
ATOM 862 C CA . GLN A 1 118 ? 13.939 -0.088 -42.390 1.00 78.62 118 GLN A CA 1
ATOM 863 C C . GLN A 1 118 ? 14.353 0.011 -40.916 1.00 78.62 118 GLN A C 1
ATOM 865 O O . GLN A 1 118 ? 13.956 0.955 -40.238 1.00 78.62 118 GLN A O 1
ATOM 870 N N . THR A 1 119 ? 15.243 -0.864 -40.448 1.00 74.50 119 THR A N 1
ATOM 871 C CA . THR A 1 119 ? 15.748 -0.848 -39.067 1.00 74.50 119 THR A CA 1
ATOM 872 C C . THR A 1 119 ? 16.531 0.427 -38.746 1.00 74.50 119 THR A C 1
ATOM 874 O O . THR A 1 119 ? 16.355 1.003 -37.675 1.00 74.50 119 THR A O 1
ATOM 877 N N . ILE A 1 120 ? 17.360 0.927 -39.671 1.00 75.31 120 ILE A N 1
ATOM 878 C CA . ILE A 1 120 ? 18.096 2.186 -39.464 1.00 75.31 120 ILE A CA 1
ATOM 879 C C . ILE A 1 120 ? 17.127 3.373 -39.385 1.00 75.31 120 ILE A C 1
ATOM 881 O O . ILE A 1 120 ? 17.267 4.215 -38.495 1.00 75.31 120 ILE A O 1
ATOM 885 N N . SER A 1 121 ? 16.112 3.421 -40.256 1.00 77.25 121 SER A N 1
ATOM 886 C CA . SER A 1 121 ? 15.097 4.482 -40.210 1.00 77.25 121 SER A CA 1
ATOM 887 C C . SER A 1 121 ? 14.242 4.424 -38.941 1.00 77.25 121 SER A C 1
ATOM 889 O O . SER A 1 121 ? 13.952 5.467 -38.353 1.00 77.25 121 SER A O 1
ATOM 891 N N . SER A 1 122 ? 13.904 3.223 -38.455 1.00 73.75 122 SER A N 1
ATOM 892 C CA . SER A 1 122 ? 13.141 3.071 -37.214 1.00 73.75 122 SER A CA 1
ATOM 893 C C . SER A 1 122 ? 13.973 3.490 -36.003 1.00 73.75 122 SER A C 1
ATOM 895 O O . SER A 1 122 ? 13.455 4.143 -35.097 1.00 73.75 122 SER A O 1
ATOM 897 N N . TYR A 1 123 ? 15.272 3.178 -36.005 1.00 74.62 123 TYR A N 1
ATOM 898 C CA . TYR A 1 123 ? 16.181 3.569 -34.936 1.00 74.62 123 TYR A CA 1
ATOM 899 C C . TYR A 1 123 ? 16.359 5.091 -34.871 1.00 74.62 123 TYR A C 1
ATOM 901 O O . TYR A 1 123 ? 16.155 5.679 -33.809 1.00 74.62 123 TYR A O 1
ATOM 909 N N . GLN A 1 124 ? 16.635 5.750 -36.002 1.00 79.19 124 GLN A N 1
ATOM 910 C CA . GLN A 1 124 ? 16.773 7.213 -36.055 1.00 79.19 124 GLN A CA 1
ATOM 911 C C . GLN A 1 124 ? 15.480 7.935 -35.653 1.00 79.19 124 GLN A C 1
ATOM 913 O O . GLN A 1 124 ? 15.528 8.893 -34.884 1.00 79.19 124 GLN A O 1
ATOM 918 N N . ALA A 1 125 ? 14.314 7.429 -36.071 1.00 78.50 125 ALA A N 1
ATOM 919 C CA . ALA A 1 125 ? 13.023 7.975 -35.648 1.00 78.50 125 ALA A CA 1
ATOM 920 C C . ALA A 1 125 ? 12.763 7.814 -34.135 1.00 78.50 125 ALA A C 1
ATOM 922 O O . ALA A 1 125 ? 12.012 8.589 -33.539 1.00 78.50 125 ALA A O 1
ATOM 923 N N . SER A 1 126 ? 13.382 6.816 -33.496 1.00 70.00 126 SER A N 1
ATOM 924 C CA . SER A 1 126 ? 13.234 6.548 -32.061 1.00 70.00 126 SER A CA 1
ATOM 925 C C . SER A 1 126 ? 14.268 7.252 -31.175 1.00 70.00 126 SER A C 1
ATOM 927 O O . SER A 1 126 ? 14.031 7.408 -29.978 1.00 70.00 126 SER A O 1
ATOM 929 N N . GLN A 1 127 ? 15.374 7.743 -31.740 1.00 76.50 127 GLN A N 1
ATOM 930 C CA . GLN A 1 127 ? 16.474 8.354 -30.992 1.00 76.50 127 GLN A CA 1
ATOM 931 C C . GLN A 1 127 ? 16.060 9.541 -30.092 1.00 76.50 127 GLN A C 1
ATOM 933 O O . GLN A 1 127 ? 16.426 9.520 -28.914 1.00 76.50 127 GLN A O 1
ATOM 938 N N . PRO A 1 128 ? 15.264 10.538 -30.542 1.00 73.19 128 PRO A N 1
ATOM 939 C CA . PRO A 1 128 ? 14.868 11.643 -29.665 1.00 73.19 128 PRO A CA 1
ATOM 940 C C . PRO A 1 128 ? 13.912 11.190 -28.552 1.00 73.19 128 PRO A C 1
ATOM 942 O O . PRO A 1 128 ? 13.965 11.719 -27.444 1.00 73.19 128 PRO A O 1
ATOM 945 N N . LYS A 1 129 ? 13.086 10.163 -28.804 1.00 68.62 129 LYS A N 1
ATOM 946 C CA . LYS A 1 129 ? 12.207 9.568 -27.784 1.00 68.62 129 LYS A CA 1
ATOM 947 C C . LYS A 1 129 ? 13.009 8.808 -26.732 1.00 68.62 129 LYS A C 1
ATOM 949 O O . LYS A 1 129 ? 12.721 8.938 -25.550 1.00 68.62 129 LYS A O 1
ATOM 954 N N . LEU A 1 130 ? 14.037 8.066 -27.145 1.00 60.12 130 LEU A N 1
ATOM 955 C CA . LEU A 1 130 ? 14.948 7.380 -26.228 1.00 60.12 130 LEU A CA 1
ATOM 956 C C . LEU A 1 130 ? 15.791 8.364 -25.420 1.00 60.12 130 LEU A C 1
ATOM 958 O O . LEU A 1 130 ? 16.033 8.118 -24.248 1.00 60.12 130 LEU A O 1
ATOM 962 N N . GLN A 1 131 ? 16.200 9.494 -26.000 1.00 72.75 131 GLN A N 1
ATOM 963 C CA . GLN A 1 131 ? 16.928 10.531 -25.270 1.00 72.75 131 GLN A CA 1
ATOM 964 C C . GLN A 1 131 ? 16.025 11.279 -24.280 1.00 72.75 131 GLN A C 1
ATOM 966 O O . GLN A 1 131 ? 16.462 11.580 -23.171 1.00 72.75 131 GLN A O 1
ATOM 971 N N . ALA A 1 132 ? 14.768 11.540 -24.650 1.00 68.19 132 ALA A N 1
ATOM 972 C CA . ALA A 1 132 ? 13.764 12.075 -23.737 1.00 68.19 132 ALA A CA 1
ATOM 973 C C . ALA A 1 132 ? 13.465 11.089 -22.603 1.00 68.19 132 ALA A C 1
ATOM 975 O O . ALA A 1 132 ? 13.431 11.505 -21.454 1.00 68.19 132 ALA A O 1
ATOM 976 N N . LEU A 1 133 ? 13.347 9.790 -22.898 1.00 63.03 133 LEU A N 1
ATOM 977 C CA . LEU A 1 133 ? 13.210 8.743 -21.887 1.00 63.03 133 LEU A CA 1
ATOM 978 C C . LEU A 1 133 ? 14.458 8.617 -21.017 1.00 63.03 133 LEU A C 1
ATOM 980 O O . LEU A 1 133 ? 14.322 8.526 -19.815 1.00 63.03 133 LEU A O 1
ATOM 984 N N . ALA A 1 134 ? 15.667 8.663 -21.572 1.00 64.94 134 ALA A N 1
ATOM 985 C CA . ALA A 1 134 ? 16.899 8.602 -20.790 1.00 64.94 134 ALA A CA 1
ATOM 986 C C . ALA A 1 134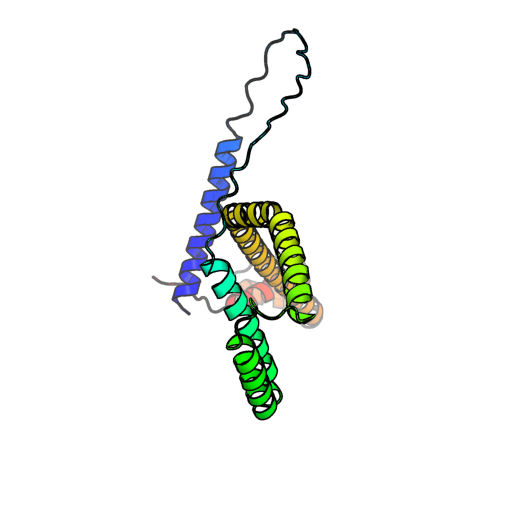 ? 17.034 9.818 -19.867 1.00 64.94 134 ALA A C 1
ATOM 988 O O . ALA A 1 134 ? 17.393 9.665 -18.707 1.00 64.94 134 ALA A O 1
ATOM 989 N N . ARG A 1 135 ? 16.688 11.022 -20.344 1.00 63.62 135 ARG A N 1
ATOM 990 C CA . ARG A 1 135 ? 16.639 12.223 -19.500 1.00 63.62 135 ARG A CA 1
ATOM 991 C C . ARG A 1 135 ? 15.526 12.143 -18.462 1.00 63.62 135 ARG A C 1
ATOM 993 O O . ARG A 1 135 ? 15.785 12.476 -17.320 1.00 63.62 135 ARG A O 1
ATOM 1000 N N . ALA A 1 136 ? 14.347 11.651 -18.834 1.00 59.97 136 ALA A N 1
ATOM 1001 C CA . ALA A 1 136 ? 13.232 11.429 -17.921 1.00 59.97 136 ALA A CA 1
ATOM 1002 C C . ALA A 1 136 ? 13.472 10.266 -16.955 1.00 59.97 136 ALA A C 1
ATOM 1004 O O . ALA A 1 136 ? 12.838 10.228 -15.922 1.00 59.97 136 ALA A O 1
ATOM 1005 N N . VAL A 1 137 ? 14.369 9.327 -17.243 1.00 66.81 137 VAL A N 1
ATOM 1006 C CA . VAL A 1 137 ? 14.832 8.317 -16.285 1.00 66.81 137 VAL A CA 1
ATOM 1007 C C . VAL A 1 137 ? 15.835 8.968 -15.340 1.00 66.81 137 VAL A C 1
ATOM 1009 O O . VAL A 1 137 ? 15.679 8.856 -14.136 1.00 66.81 137 VAL A O 1
ATOM 1012 N N . VAL A 1 138 ? 16.782 9.749 -15.865 1.00 63.38 138 VAL A N 1
ATOM 1013 C CA . VAL A 1 138 ? 17.780 10.463 -15.053 1.00 63.38 138 VAL A CA 1
ATOM 1014 C C . VAL A 1 138 ? 17.146 11.508 -14.122 1.00 63.38 138 VAL A C 1
ATOM 1016 O O . VAL A 1 138 ? 17.606 11.661 -12.999 1.00 63.38 138 VAL A O 1
ATOM 1019 N N . THR A 1 139 ? 16.088 12.211 -14.539 1.00 67.50 139 THR A N 1
ATOM 1020 C CA . THR A 1 139 ? 15.331 13.134 -13.665 1.00 67.50 139 THR A CA 1
ATOM 1021 C C . THR A 1 139 ? 14.137 12.466 -12.989 1.00 67.50 139 THR A C 1
ATOM 1023 O O . THR A 1 139 ? 13.708 12.894 -11.925 1.00 67.50 139 THR A O 1
ATOM 1026 N N . GLY A 1 140 ? 13.592 11.410 -13.587 1.00 69.25 140 GLY A N 1
ATOM 1027 C CA . GLY A 1 140 ? 12.480 10.652 -13.024 1.00 69.25 140 GLY A CA 1
ATOM 1028 C C . GLY A 1 140 ? 12.910 9.719 -11.910 1.00 69.25 140 GLY A C 1
ATOM 1029 O O . GLY A 1 140 ? 12.048 9.292 -11.165 1.00 69.25 140 GLY A O 1
ATOM 1030 N N . GLU A 1 141 ? 14.198 9.428 -11.722 1.00 77.44 141 GLU A N 1
ATOM 1031 C CA . GLU A 1 141 ? 14.660 8.689 -10.543 1.00 77.44 141 GLU A CA 1
ATOM 1032 C C . GLU A 1 141 ? 14.215 9.373 -9.235 1.00 77.44 141 GLU A C 1
ATOM 1034 O O . GLU A 1 141 ? 13.728 8.688 -8.335 1.00 77.44 141 GLU A O 1
ATOM 1039 N N . GLU A 1 142 ? 14.254 10.708 -9.147 1.00 82.62 142 GLU A N 1
ATOM 1040 C CA . GLU A 1 142 ? 13.766 11.443 -7.968 1.00 82.62 142 GLU A CA 1
ATOM 1041 C C . GLU A 1 142 ? 12.235 11.368 -7.820 1.00 82.62 142 GLU A C 1
ATOM 1043 O O . GLU A 1 142 ? 11.724 11.088 -6.732 1.00 82.62 142 GLU A O 1
ATOM 1048 N N . GLU A 1 143 ? 11.488 11.555 -8.912 1.00 79.88 143 GLU A N 1
ATOM 1049 C CA . GLU A 1 143 ? 10.019 11.476 -8.908 1.00 79.88 143 GLU A CA 1
ATOM 1050 C C . GLU A 1 143 ? 9.517 10.053 -8.632 1.00 79.88 143 GLU A C 1
ATOM 1052 O O . GLU A 1 143 ? 8.545 9.864 -7.903 1.00 79.88 143 GLU A O 1
ATOM 1057 N N . ILE A 1 144 ? 10.196 9.036 -9.163 1.00 80.56 144 ILE A N 1
ATOM 1058 C CA . ILE A 1 144 ? 9.889 7.624 -8.932 1.00 80.56 144 ILE A CA 1
ATOM 1059 C C . ILE A 1 144 ? 10.095 7.293 -7.456 1.00 80.56 144 ILE A C 1
ATOM 1061 O O . ILE A 1 144 ? 9.231 6.647 -6.865 1.00 80.56 144 ILE A O 1
ATOM 1065 N N . VAL A 1 145 ? 11.184 7.758 -6.835 1.00 84.88 145 VAL A N 1
ATOM 1066 C CA . VAL A 1 145 ? 11.410 7.566 -5.394 1.00 84.88 145 VAL A CA 1
ATOM 1067 C C . VAL A 1 145 ? 10.337 8.287 -4.573 1.00 84.88 145 VAL A C 1
ATOM 1069 O O . VAL A 1 145 ? 9.785 7.696 -3.644 1.00 84.88 145 VAL A O 1
ATOM 1072 N N . ALA A 1 146 ? 9.978 9.523 -4.932 1.00 85.56 146 ALA A N 1
ATOM 1073 C CA . ALA A 1 146 ? 8.920 10.270 -4.250 1.00 85.56 146 ALA A CA 1
ATOM 1074 C C . ALA A 1 146 ? 7.550 9.575 -4.359 1.00 85.56 146 ALA A C 1
ATOM 1076 O O . ALA A 1 146 ? 6.838 9.438 -3.362 1.00 85.56 146 ALA A O 1
ATOM 1077 N N . LEU A 1 147 ? 7.198 9.071 -5.543 1.00 79.94 147 LEU A N 1
ATOM 1078 C CA . LEU A 1 147 ? 5.959 8.327 -5.772 1.00 79.94 147 LEU A CA 1
ATOM 1079 C C . LEU A 1 147 ? 5.956 6.980 -5.050 1.00 79.94 147 LEU A C 1
ATOM 1081 O O . LEU A 1 147 ? 4.935 6.596 -4.484 1.00 79.94 147 LEU A O 1
ATOM 1085 N N . GLN A 1 148 ? 7.080 6.262 -5.025 1.00 81.50 148 GLN A N 1
ATOM 1086 C CA . GLN A 1 148 ? 7.210 5.021 -4.256 1.00 81.50 148 GLN A CA 1
ATOM 1087 C C . GLN A 1 148 ? 7.003 5.267 -2.762 1.00 81.50 148 GLN A C 1
ATOM 1089 O O . GLN A 1 148 ? 6.278 4.518 -2.107 1.00 81.50 148 GLN A O 1
ATOM 1094 N N . LEU A 1 149 ? 7.580 6.347 -2.238 1.00 88.62 149 LEU A N 1
ATOM 1095 C CA . LEU A 1 149 ? 7.401 6.769 -0.855 1.00 88.62 149 LEU A CA 1
ATOM 1096 C C . LEU A 1 149 ? 5.937 7.114 -0.569 1.00 88.62 149 LEU A C 1
ATOM 1098 O O . LEU A 1 149 ? 5.371 6.653 0.422 1.00 88.62 149 LEU A O 1
ATOM 1102 N N . GLN A 1 150 ? 5.296 7.870 -1.460 1.00 88.75 150 GLN A N 1
ATOM 1103 C CA . GLN A 1 150 ? 3.884 8.214 -1.328 1.00 88.75 150 GLN A CA 1
ATOM 1104 C C . GLN A 1 150 ? 2.984 6.973 -1.381 1.00 88.75 150 GLN A C 1
ATOM 1106 O O . GLN A 1 150 ? 2.063 6.851 -0.576 1.00 88.75 150 GLN A O 1
ATOM 1111 N N . LEU A 1 151 ? 3.256 6.027 -2.284 1.00 84.19 151 LEU A N 1
ATOM 1112 C CA . LEU A 1 151 ? 2.532 4.757 -2.349 1.00 84.19 151 LEU A CA 1
ATOM 1113 C C . LEU A 1 151 ? 2.695 3.957 -1.061 1.00 84.19 151 LEU A C 1
ATOM 1115 O O . LEU A 1 151 ? 1.717 3.410 -0.559 1.00 84.19 151 LEU A O 1
ATOM 1119 N N . GLN A 1 152 ? 3.902 3.917 -0.502 1.00 92.06 152 GLN A N 1
ATOM 1120 C CA . GLN A 1 152 ? 4.156 3.242 0.763 1.00 92.06 152 GLN A CA 1
ATOM 1121 C C . GLN A 1 152 ? 3.384 3.898 1.918 1.00 92.06 152 GLN A C 1
ATOM 1123 O O . GLN A 1 152 ? 2.779 3.191 2.724 1.00 92.06 152 GLN A O 1
ATOM 1128 N N . ALA A 1 153 ? 3.352 5.232 1.979 1.00 89.81 153 ALA A N 1
ATOM 1129 C CA . ALA A 1 153 ? 2.578 5.970 2.976 1.00 89.81 153 ALA A CA 1
ATOM 1130 C C . ALA A 1 153 ? 1.070 5.695 2.842 1.00 89.81 153 ALA A C 1
ATOM 1132 O O . ALA A 1 153 ? 0.411 5.357 3.824 1.00 89.81 153 ALA A O 1
ATOM 1133 N N . LEU A 1 154 ? 0.536 5.739 1.618 1.00 91.12 154 LEU A N 1
ATOM 1134 C CA . LEU A 1 154 ? -0.872 5.439 1.347 1.00 91.12 154 LEU A CA 1
ATOM 1135 C C . LEU A 1 154 ? -1.233 3.988 1.672 1.00 91.12 154 LEU A C 1
ATOM 1137 O O . LEU A 1 154 ? -2.322 3.720 2.172 1.00 91.12 154 LEU A O 1
ATOM 1141 N N . GLN A 1 155 ? -0.339 3.037 1.407 1.00 91.94 155 GLN A N 1
ATOM 1142 C CA . GLN A 1 155 ? -0.551 1.639 1.778 1.00 91.94 155 GLN A CA 1
ATOM 1143 C C . GLN A 1 155 ? -0.630 1.467 3.297 1.00 91.94 155 GLN A C 1
ATOM 1145 O O . GLN A 1 155 ? -1.511 0.754 3.776 1.00 91.94 155 GLN A O 1
ATOM 1150 N N . GLN A 1 156 ? 0.242 2.141 4.052 1.00 93.62 156 GLN A N 1
ATOM 1151 C CA . GLN A 1 156 ? 0.197 2.134 5.517 1.00 93.62 156 GLN A CA 1
ATOM 1152 C C . GLN A 1 156 ? -1.096 2.765 6.045 1.00 93.62 156 GLN A C 1
ATOM 1154 O O . GLN A 1 156 ? -1.747 2.193 6.919 1.00 93.62 156 GLN A O 1
ATOM 1159 N N . GLU A 1 157 ? -1.509 3.901 5.482 1.00 91.50 157 GLU A N 1
ATOM 1160 C CA . GLU A 1 157 ? -2.765 4.557 5.847 1.00 91.50 157 GLU A CA 1
ATOM 1161 C C . GLU A 1 157 ? -3.971 3.656 5.554 1.00 91.50 157 GLU A C 1
ATOM 1163 O O . GLU A 1 157 ? -4.841 3.480 6.405 1.00 91.50 157 GLU A O 1
ATOM 1168 N N . ASN A 1 158 ? -4.003 3.013 4.385 1.00 94.56 158 ASN A N 1
ATOM 1169 C CA . ASN A 1 158 ? -5.087 2.104 4.027 1.00 94.56 158 ASN A CA 1
ATOM 1170 C C . ASN A 1 158 ? -5.164 0.909 4.990 1.00 94.56 158 ASN A C 1
ATOM 1172 O O . ASN A 1 158 ? -6.252 0.543 5.428 1.00 94.56 158 ASN A O 1
ATOM 1176 N N . GLN A 1 159 ? -4.019 0.340 5.378 1.00 94.50 159 GLN A N 1
ATOM 1177 C CA . GLN A 1 159 ? -3.964 -0.726 6.381 1.00 94.50 159 GLN A CA 1
ATOM 1178 C C . GLN A 1 159 ? -4.494 -0.260 7.741 1.00 94.50 159 GLN A C 1
ATOM 1180 O O . GLN A 1 159 ? -5.312 -0.954 8.345 1.00 94.50 159 GLN A O 1
ATOM 1185 N N . ALA A 1 160 ? -4.093 0.927 8.203 1.00 91.00 160 ALA A N 1
ATOM 1186 C CA . ALA A 1 160 ? -4.601 1.499 9.447 1.00 91.00 160 ALA A CA 1
ATOM 1187 C C . ALA A 1 160 ? -6.122 1.724 9.386 1.00 91.00 160 ALA A C 1
ATOM 1189 O O . ALA A 1 160 ? -6.842 1.371 10.319 1.00 91.00 160 ALA A O 1
ATOM 1190 N N . LEU A 1 161 ? -6.640 2.241 8.269 1.00 94.44 161 LEU A N 1
ATOM 1191 C CA . LEU A 1 161 ? -8.079 2.430 8.064 1.00 94.44 161 LEU A CA 1
ATOM 1192 C C . LEU A 1 161 ? -8.847 1.105 8.056 1.00 94.44 161 LEU A C 1
ATOM 1194 O O . LEU A 1 161 ? -9.942 1.028 8.613 1.00 94.44 161 LEU A O 1
ATOM 1198 N N . GLN A 1 162 ? -8.289 0.054 7.455 1.00 95.50 162 GLN A N 1
ATOM 1199 C CA . GLN A 1 162 ? -8.893 -1.279 7.476 1.00 95.50 162 GLN A CA 1
ATOM 1200 C C . GLN A 1 162 ? -8.956 -1.849 8.895 1.00 95.50 162 GLN A C 1
ATOM 1202 O O . GLN A 1 162 ? -9.991 -2.393 9.279 1.00 95.50 162 GLN A O 1
ATOM 1207 N N . GLN A 1 163 ? -7.904 -1.663 9.696 1.00 92.25 163 GLN A N 1
ATOM 1208 C CA . GLN A 1 163 ? -7.902 -2.046 11.111 1.00 92.25 163 GLN A CA 1
ATOM 1209 C C . GLN A 1 163 ? -8.969 -1.275 11.896 1.00 92.25 163 GLN A C 1
ATOM 1211 O O . GLN A 1 163 ? -9.780 -1.881 12.589 1.00 92.25 163 GLN A O 1
ATOM 1216 N N . TRP A 1 164 ? -9.044 0.046 11.721 1.00 93.00 164 TRP A N 1
ATOM 1217 C CA . TRP A 1 164 ? -10.074 0.878 12.349 1.00 93.00 164 TRP A CA 1
ATOM 1218 C C . TRP A 1 164 ? -11.493 0.463 11.967 1.00 93.00 164 TRP A C 1
ATOM 1220 O O . TRP A 1 164 ? -12.388 0.430 12.815 1.00 93.00 164 TRP A O 1
ATOM 1230 N N . LYS A 1 165 ? -11.708 0.119 10.695 1.00 96.56 165 LYS A N 1
ATOM 1231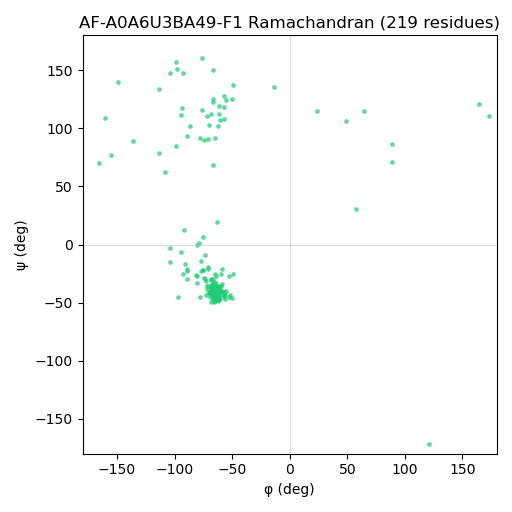 C CA . LYS A 1 165 ? -12.987 -0.408 10.221 1.00 96.56 165 LYS A CA 1
ATOM 1232 C C . LYS A 1 165 ? -13.323 -1.730 10.907 1.00 96.56 165 LYS A C 1
ATOM 1234 O O . LYS A 1 165 ? -14.460 -1.898 11.337 1.00 96.56 165 LYS A O 1
ATOM 1239 N N . GLN A 1 166 ? -12.351 -2.631 11.034 1.00 95.38 166 GLN A N 1
ATOM 1240 C CA . GLN A 1 166 ? -12.542 -3.920 11.691 1.00 95.38 166 GLN A CA 1
ATOM 1241 C C . GLN A 1 166 ? -12.896 -3.753 13.172 1.00 95.38 166 GLN A C 1
ATOM 1243 O O . GLN A 1 166 ? -13.880 -4.334 13.615 1.00 95.38 166 GLN A O 1
ATOM 1248 N N . ILE A 1 167 ? -12.175 -2.891 13.897 1.00 95.25 167 ILE A N 1
ATOM 1249 C CA . ILE A 1 167 ? -12.462 -2.563 15.304 1.00 95.25 167 ILE A CA 1
ATOM 1250 C C . ILE A 1 167 ? -13.895 -2.052 15.457 1.00 95.25 167 ILE A C 1
ATOM 1252 O O . ILE A 1 167 ? -14.596 -2.412 16.398 1.00 95.25 167 ILE A O 1
ATOM 1256 N N . ARG A 1 168 ? -14.350 -1.199 14.533 1.00 96.12 168 ARG A N 1
ATOM 1257 C CA . ARG A 1 168 ? -15.702 -0.643 14.594 1.00 96.12 168 ARG A CA 1
ATOM 1258 C C . ARG A 1 168 ? -16.779 -1.692 14.328 1.00 96.12 168 ARG A C 1
ATOM 1260 O O . ARG A 1 168 ? -17.780 -1.688 15.033 1.00 96.12 168 ARG A O 1
ATOM 1267 N N . LEU A 1 169 ? -16.572 -2.571 13.349 1.00 96.94 169 LEU A N 1
ATOM 1268 C CA . LEU A 1 169 ? -17.502 -3.666 13.062 1.00 96.94 169 LEU A CA 1
ATOM 1269 C C . LEU A 1 169 ? -17.580 -4.641 14.239 1.00 96.94 169 LEU A C 1
ATOM 1271 O O . LEU A 1 169 ? -18.669 -4.929 14.716 1.00 96.94 169 LEU A O 1
ATOM 1275 N N . GLU A 1 170 ? -16.434 -5.047 14.783 1.00 96.00 170 GLU A N 1
ATOM 1276 C CA . GLU A 1 170 ? -16.370 -5.900 15.973 1.00 96.00 170 GLU A CA 1
ATOM 1277 C C . GLU A 1 170 ? -17.042 -5.240 17.186 1.00 96.00 170 GLU A C 1
ATOM 1279 O O . GLU A 1 170 ? -17.716 -5.907 17.975 1.00 96.00 170 GLU A O 1
ATOM 1284 N N . ALA A 1 171 ? -16.915 -3.914 17.313 1.00 95.94 171 ALA A N 1
ATOM 1285 C CA . ALA A 1 171 ? -17.584 -3.166 18.364 1.00 95.94 171 ALA A CA 1
ATOM 1286 C C . ALA A 1 171 ? -19.110 -3.140 18.212 1.00 95.94 171 ALA A C 1
ATOM 1288 O O . ALA A 1 171 ? -19.832 -3.166 19.210 1.00 95.94 171 ALA A O 1
ATOM 1289 N N . GLU A 1 172 ? -19.596 -3.041 1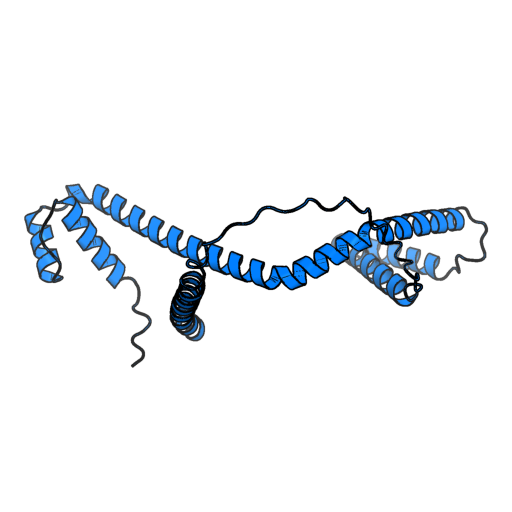6.975 1.00 96.69 172 GLU A N 1
ATOM 1290 C CA . GLU A 1 172 ? -21.021 -3.069 16.649 1.00 96.69 172 GLU A CA 1
ATOM 1291 C C . GLU A 1 172 ? -21.603 -4.476 16.866 1.00 96.69 172 GLU A C 1
ATOM 1293 O O .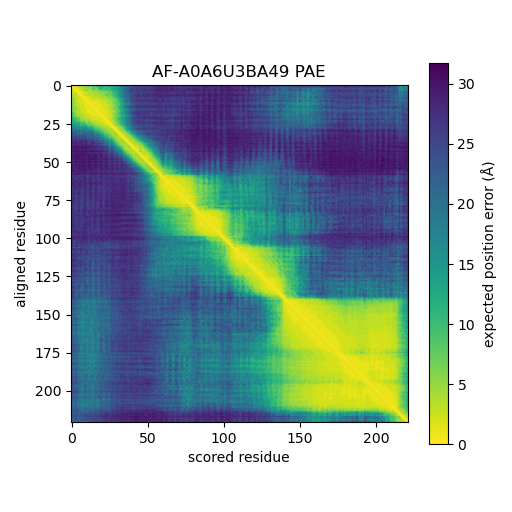 GLU A 1 172 ? -22.666 -4.591 17.479 1.00 96.69 172 GLU A O 1
ATOM 1298 N N . ASP A 1 173 ? -20.870 -5.525 16.484 1.00 97.31 173 ASP A N 1
ATOM 1299 C CA . ASP A 1 173 ? -21.253 -6.928 16.690 1.00 97.31 173 ASP A CA 1
ATOM 1300 C C . ASP A 1 173 ? -21.306 -7.290 18.186 1.00 97.31 173 ASP A C 1
ATOM 1302 O O . ASP A 1 173 ? -22.284 -7.870 18.659 1.00 97.31 173 ASP A O 1
ATOM 1306 N N . SER A 1 174 ? -20.305 -6.859 18.964 1.00 94.88 174 SER A N 1
ATOM 1307 C CA . SER A 1 174 ? -20.203 -7.133 20.411 1.00 94.88 174 SER A CA 1
ATOM 1308 C C . SER A 1 174 ? -21.069 -6.201 21.270 1.00 94.88 174 SER A C 1
ATOM 1310 O O . SER A 1 174 ? -21.083 -6.289 22.503 1.00 94.88 174 SER A O 1
ATOM 1312 N N . LEU A 1 175 ? -21.798 -5.260 20.657 1.00 95.06 175 LEU A N 1
ATOM 1313 C CA . LEU A 1 175 ? -22.558 -4.251 21.393 1.00 95.06 175 LEU A CA 1
ATOM 1314 C C . LEU A 1 175 ? -23.672 -4.876 22.245 1.00 95.06 175 LEU A C 1
ATOM 1316 O O . LEU A 1 175 ? -24.067 -4.276 23.246 1.00 95.06 175 LEU A O 1
ATOM 1320 N N . GLY A 1 176 ? -24.195 -6.045 21.869 1.00 95.19 176 GLY A N 1
ATOM 1321 C CA . GLY A 1 176 ? -25.225 -6.768 22.621 1.00 95.19 176 GLY A CA 1
ATOM 1322 C C . GLY A 1 176 ? -24.713 -7.427 23.904 1.00 95.19 176 GLY A C 1
ATOM 1323 O O . GLY A 1 176 ? -25.444 -7.468 24.894 1.00 95.19 176 GLY A O 1
ATOM 1324 N N . ASP A 1 177 ? -23.453 -7.859 23.912 1.00 97.19 177 ASP A N 1
ATOM 1325 C CA . ASP A 1 177 ? -22.916 -8.773 24.928 1.00 97.19 177 ASP A CA 1
ATOM 1326 C C . ASP A 1 177 ? -22.526 -8.067 26.230 1.00 97.19 177 ASP A C 1
ATOM 1328 O O . ASP A 1 177 ? -22.584 -8.645 27.316 1.00 97.19 177 ASP A O 1
ATOM 1332 N N . TYR A 1 178 ? -22.174 -6.785 26.140 1.00 96.19 178 TYR A N 1
ATOM 1333 C CA . TYR A 1 178 ? -21.678 -6.012 27.275 1.00 96.19 178 TYR A CA 1
ATOM 1334 C C . TYR A 1 178 ? -22.726 -5.060 27.840 1.00 96.19 178 TYR A C 1
ATOM 1336 O O . TYR A 1 178 ? -23.510 -4.452 27.114 1.00 96.19 178 TYR A O 1
ATOM 1344 N N . 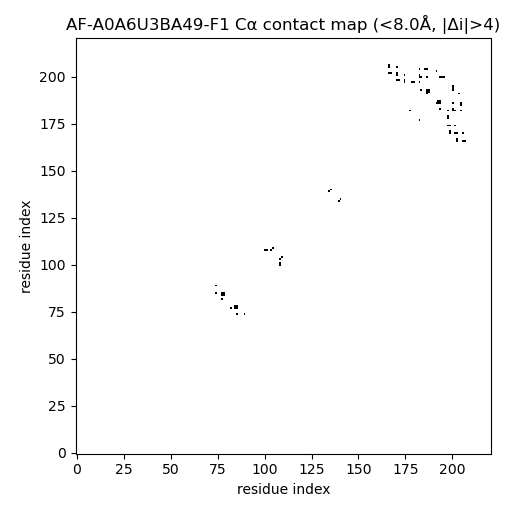THR A 1 179 ? -22.700 -4.822 29.148 1.00 97.44 179 THR A N 1
ATOM 1345 C CA . THR A 1 179 ? -23.470 -3.737 29.776 1.00 97.44 179 THR A CA 1
ATOM 1346 C C . THR A 1 179 ? -22.589 -2.504 30.010 1.00 97.44 179 THR A C 1
ATOM 1348 O O . THR A 1 179 ? -21.384 -2.604 30.223 1.00 97.44 179 THR A O 1
ATOM 1351 N N . VAL A 1 180 ? -23.182 -1.303 29.994 1.00 97.62 180 VAL A N 1
ATOM 1352 C CA . VAL A 1 180 ? -22.459 -0.042 30.274 1.00 97.62 180 VAL A CA 1
ATOM 1353 C C . VAL A 1 180 ? -21.649 -0.069 31.587 1.00 97.62 180 VAL A C 1
ATOM 1355 O O . VAL A 1 180 ? -20.515 0.411 31.563 1.00 97.62 180 VAL A O 1
ATOM 1358 N N . PRO A 1 181 ? -22.158 -0.586 32.730 1.00 98.00 181 PRO A N 1
ATOM 1359 C CA . PRO A 1 181 ? -21.361 -0.651 33.955 1.00 98.00 181 PRO A CA 1
ATOM 1360 C C . PRO A 1 181 ? -20.144 -1.579 33.836 1.00 98.00 181 PRO A C 1
ATOM 1362 O O . PRO A 1 181 ? -19.085 -1.201 34.326 1.00 98.00 181 PRO A O 1
ATOM 1365 N N . GLN A 1 182 ? -20.259 -2.725 33.149 1.00 97.75 182 GLN A N 1
ATOM 1366 C CA . GLN A 1 182 ? -19.125 -3.633 32.910 1.00 97.75 182 GLN A CA 1
ATOM 1367 C C . GLN A 1 182 ? -18.028 -2.944 32.089 1.00 97.75 182 GLN A C 1
ATOM 1369 O O . GLN A 1 182 ? -16.882 -2.903 32.522 1.00 97.75 182 GLN A O 1
ATOM 1374 N N . LEU A 1 183 ? -18.394 -2.291 30.978 1.00 97.81 183 LEU A N 1
ATOM 1375 C CA . LEU A 1 183 ? -17.436 -1.559 30.135 1.00 97.81 183 LEU A CA 1
ATOM 1376 C C . LEU A 1 183 ? -16.702 -0.456 30.906 1.00 97.81 183 LEU A C 1
ATOM 1378 O O . LEU A 1 183 ? -15.505 -0.250 30.725 1.00 97.81 183 LEU A O 1
ATOM 1382 N N . LYS A 1 184 ? -17.405 0.270 31.783 1.00 98.31 184 LYS A N 1
ATOM 1383 C CA . LYS A 1 184 ? -16.780 1.308 32.616 1.00 98.31 184 LYS A CA 1
ATOM 1384 C C . LYS A 1 184 ? -15.812 0.732 33.643 1.00 9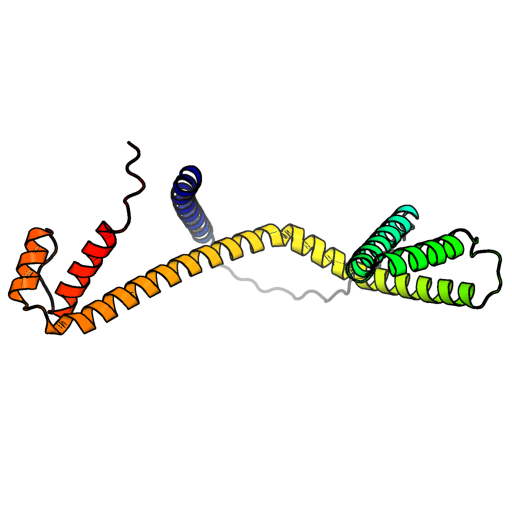8.31 184 LYS A C 1
ATOM 1386 O O . LYS A 1 184 ? -14.839 1.406 33.973 1.00 98.31 184 LYS A O 1
ATOM 1391 N N . GLU A 1 185 ? -16.091 -0.456 34.167 1.00 98.25 185 GLU A N 1
ATOM 1392 C CA . GLU A 1 185 ? -15.201 -1.131 35.108 1.00 98.25 185 GLU A CA 1
ATOM 1393 C C . GLU A 1 185 ? -13.915 -1.576 34.411 1.00 98.25 185 GLU A C 1
ATOM 1395 O O . GLU A 1 185 ? -12.828 -1.219 34.862 1.00 98.25 185 GLU A O 1
ATOM 1400 N N . GLU A 1 186 ? -14.030 -2.246 33.263 1.00 97.56 186 GLU A N 1
ATOM 1401 C CA . GLU A 1 186 ? -12.871 -2.685 32.478 1.00 97.56 186 GLU A CA 1
ATOM 1402 C C . GLU A 1 186 ? -12.015 -1.497 32.0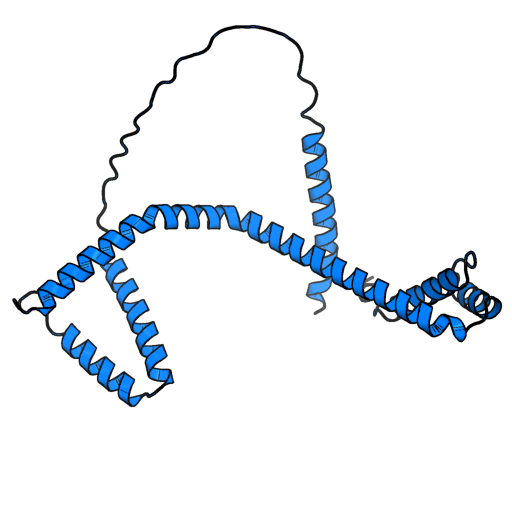03 1.00 97.56 186 GLU A C 1
ATOM 1404 O O . GLU A 1 186 ? -10.792 -1.512 32.143 1.00 97.56 186 GLU A O 1
ATOM 1409 N N . LEU A 1 187 ? -12.638 -0.404 31.541 1.00 97.81 187 LEU A N 1
ATOM 1410 C CA . LEU A 1 187 ? -11.910 0.820 31.184 1.00 97.81 187 LEU A CA 1
ATOM 1411 C C . LEU A 1 187 ? -11.203 1.458 32.388 1.00 97.81 187 LEU A C 1
ATOM 1413 O O . LEU A 1 187 ? -10.097 1.976 32.236 1.00 97.81 187 LEU A O 1
ATOM 1417 N N . ARG A 1 188 ? -11.798 1.416 33.589 1.00 98.12 188 ARG A N 1
ATOM 1418 C CA . ARG A 1 188 ? -11.153 1.934 34.807 1.00 98.12 188 ARG A CA 1
ATOM 1419 C C . ARG A 1 188 ? -9.944 1.086 35.195 1.00 98.12 188 ARG A C 1
ATOM 1421 O O . ARG A 1 188 ? -8.921 1.651 35.578 1.00 98.12 188 ARG A O 1
ATOM 1428 N N . GLN A 1 189 ? -10.041 -0.237 35.057 1.00 97.81 189 GLN A N 1
ATOM 1429 C CA . GLN A 1 189 ? -8.920 -1.158 35.272 1.00 97.81 189 GLN A CA 1
ATOM 1430 C C . GLN A 1 189 ? -7.776 -0.895 34.282 1.00 97.81 189 GLN A C 1
ATOM 1432 O O . GLN A 1 189 ? -6.614 -0.896 34.680 1.00 97.81 189 GLN A O 1
ATOM 1437 N N . ALA A 1 190 ? -8.104 -0.573 33.028 1.00 96.88 190 ALA A N 1
ATOM 1438 C CA . ALA A 1 190 ? -7.142 -0.188 31.994 1.00 96.88 190 ALA A CA 1
ATOM 1439 C C . ALA A 1 190 ? -6.644 1.273 32.091 1.00 96.88 190 ALA A C 1
ATOM 1441 O O . ALA A 1 190 ? -5.852 1.698 31.253 1.00 96.88 190 ALA A O 1
ATOM 1442 N N . GLN A 1 191 ? -7.084 2.052 33.091 1.00 97.75 191 GLN A N 1
ATOM 1443 C CA . GLN A 1 191 ? -6.771 3.484 33.255 1.00 97.75 191 GLN A CA 1
ATOM 1444 C C . GLN A 1 191 ? -7.186 4.368 32.057 1.00 97.75 191 GLN A C 1
ATOM 1446 O O . GLN A 1 191 ? -6.572 5.399 31.783 1.00 97.75 191 GLN A O 1
ATOM 1451 N N . LEU A 1 192 ? -8.257 3.990 31.356 1.00 97.19 192 LEU A N 1
ATOM 1452 C CA . LEU A 1 192 ? -8.803 4.699 30.197 1.00 97.19 192 LEU A CA 1
ATOM 1453 C C . LEU A 1 192 ? -10.001 5.596 30.573 1.00 97.19 192 LEU A C 1
ATOM 1455 O O . LEU A 1 192 ? -10.689 5.358 31.570 1.00 97.19 192 LEU A O 1
ATOM 1459 N N . PRO A 1 193 ? -10.306 6.638 29.774 1.00 97.56 193 PRO A N 1
ATOM 1460 C CA . PRO A 1 193 ? -11.434 7.529 30.035 1.00 97.56 193 PRO A CA 1
ATOM 1461 C C . PRO A 1 193 ? -12.795 6.819 29.899 1.00 97.56 193 PRO A C 1
ATOM 1463 O O . PRO A 1 193 ? -13.146 6.289 28.843 1.00 97.56 193 PRO A O 1
ATOM 1466 N N . VAL A 1 194 ? -13.608 6.895 30.960 1.00 98.06 194 VAL A N 1
ATOM 1467 C CA . VAL A 1 194 ? -14.918 6.214 31.104 1.00 98.06 194 VAL A CA 1
ATOM 1468 C C . VAL A 1 194 ? -16.138 7.033 30.637 1.00 98.06 194 VAL A C 1
ATOM 1470 O O . VAL A 1 194 ? -17.283 6.691 30.953 1.00 98.06 194 VAL A O 1
ATOM 1473 N N . SER A 1 195 ? -15.931 8.145 29.927 1.00 97.44 195 SER A N 1
ATOM 1474 C CA . SER A 1 195 ? -17.005 9.027 29.440 1.00 97.44 195 SER A CA 1
ATOM 1475 C C . SER A 1 195 ? -17.456 8.669 28.017 1.00 97.44 195 SER A C 1
ATOM 1477 O O . SER A 1 195 ? -16.648 8.247 27.194 1.00 97.44 195 SER A O 1
ATOM 1479 N N . GLY A 1 196 ? -18.738 8.864 27.693 1.00 96.62 196 GLY A N 1
ATOM 1480 C CA . GLY A 1 196 ? -19.265 8.681 26.332 1.00 96.62 196 GLY A CA 1
ATOM 1481 C C . GLY A 1 196 ? -20.382 7.645 26.207 1.00 96.62 196 GLY A C 1
ATOM 1482 O O . GLY A 1 196 ? -20.931 7.167 27.203 1.00 96.62 196 GLY A O 1
ATOM 1483 N N . THR A 1 197 ? -20.745 7.336 24.962 1.00 97.62 197 THR A N 1
ATOM 1484 C CA . THR A 1 197 ? -21.778 6.342 24.631 1.00 97.62 197 THR A CA 1
ATOM 1485 C C . THR A 1 197 ? -21.257 4.913 24.797 1.00 97.62 197 THR A C 1
ATOM 1487 O O . THR A 1 197 ? -20.052 4.679 24.770 1.00 97.62 197 THR A O 1
ATOM 1490 N N . LYS A 1 198 ? -22.161 3.930 24.930 1.00 97.56 198 LYS A N 1
ATOM 1491 C CA . LYS A 1 198 ? -21.805 2.502 25.054 1.00 97.56 198 LYS A CA 1
ATOM 1492 C C . LYS A 1 198 ? -20.832 2.045 23.956 1.00 97.56 198 LYS A C 1
ATOM 1494 O O . LYS A 1 198 ? -19.821 1.430 24.268 1.00 97.56 198 LYS A O 1
ATOM 1499 N N . LEU A 1 199 ? -21.113 2.423 22.705 1.00 97.38 199 LEU A N 1
ATOM 1500 C CA . LEU A 1 199 ? -20.257 2.130 21.555 1.00 97.38 199 LEU A CA 1
ATOM 1501 C C . LEU A 1 199 ? -18.869 2.766 21.708 1.00 97.38 199 LEU A C 1
ATOM 1503 O O . LEU A 1 199 ? -17.876 2.077 21.547 1.00 97.38 199 LEU A O 1
ATOM 1507 N N . GLN A 1 200 ? -18.786 4.045 22.097 1.00 97.50 200 GLN A N 1
ATOM 1508 C CA . GLN A 1 200 ? -17.498 4.723 22.308 1.00 97.50 200 GLN A CA 1
ATOM 1509 C C . GLN A 1 200 ? -16.653 4.060 23.402 1.00 97.50 200 GLN A C 1
ATOM 1511 O O . GLN A 1 200 ? -15.435 3.983 23.262 1.00 97.50 200 GLN A O 1
ATOM 1516 N N . LEU A 1 201 ? -17.281 3.594 24.488 1.00 98.06 201 LEU A N 1
ATOM 1517 C CA . LEU A 1 201 ? -16.581 2.873 25.554 1.00 98.06 201 LEU A CA 1
ATOM 1518 C C . LEU A 1 201 ? -15.995 1.555 25.030 1.00 98.06 201 LEU A C 1
ATOM 1520 O O . LEU A 1 201 ? -14.831 1.261 25.284 1.00 98.06 201 LEU A O 1
ATOM 1524 N N . LEU A 1 202 ? -16.786 0.802 24.265 1.00 97.38 202 LEU A N 1
ATOM 1525 C CA . LEU A 1 202 ? -16.384 -0.493 23.726 1.00 97.38 202 LEU A CA 1
ATOM 1526 C C . LEU A 1 202 ? -15.313 -0.350 22.632 1.00 97.38 202 LEU A C 1
ATOM 1528 O O . LEU A 1 202 ? -14.310 -1.052 22.673 1.00 97.38 202 LEU A O 1
ATOM 1532 N N . THR A 1 203 ? -15.445 0.629 21.729 1.00 97.31 203 THR A N 1
ATOM 1533 C CA . THR A 1 203 ? -14.415 0.943 20.727 1.00 97.31 203 THR A CA 1
ATOM 1534 C C . THR A 1 203 ? -13.069 1.266 21.377 1.00 97.31 203 THR A C 1
ATOM 1536 O O . THR A 1 203 ? -12.056 0.742 20.930 1.00 97.31 203 THR A O 1
ATOM 1539 N N . ARG A 1 204 ? -13.036 2.070 22.454 1.00 97.38 204 ARG A N 1
ATOM 1540 C CA . ARG A 1 204 ? -11.779 2.373 23.170 1.00 97.38 204 ARG A CA 1
ATOM 1541 C C . ARG A 1 204 ? -11.165 1.145 23.831 1.00 97.38 204 ARG A C 1
ATOM 1543 O O . ARG A 1 204 ? -9.945 1.021 23.876 1.00 97.38 204 ARG A O 1
ATOM 1550 N N . LEU A 1 205 ? -12.004 0.269 24.377 1.00 97.19 205 LEU A N 1
ATOM 1551 C CA . LEU A 1 205 ? -11.544 -0.956 25.015 1.00 97.19 205 LEU A CA 1
ATOM 1552 C C . LEU A 1 205 ? -10.914 -1.909 23.991 1.00 97.19 205 LEU A C 1
ATOM 1554 O O . LEU A 1 205 ? -9.809 -2.395 24.221 1.00 97.19 205 LEU A O 1
ATOM 1558 N N . LEU A 1 206 ? -11.569 -2.104 22.843 1.00 96.25 206 LEU A N 1
ATOM 1559 C CA . LEU A 1 206 ? -11.019 -2.894 21.742 1.00 96.25 206 LEU A CA 1
ATOM 1560 C C . LEU A 1 206 ? -9.735 -2.265 21.192 1.00 96.25 206 LEU A C 1
ATOM 1562 O O . LEU A 1 206 ? -8.733 -2.958 21.062 1.00 96.25 206 LEU A O 1
ATOM 1566 N N . GLU A 1 207 ? -9.716 -0.954 20.937 1.00 95.38 207 GLU A N 1
ATOM 1567 C CA . GLU A 1 207 ? -8.514 -0.244 20.474 1.00 95.38 207 GLU A CA 1
ATOM 1568 C C . GLU A 1 207 ? -7.315 -0.498 21.401 1.00 95.38 207 GLU A C 1
ATOM 1570 O O . GLU A 1 207 ? -6.225 -0.833 20.934 1.00 95.38 207 GLU A O 1
ATOM 1575 N N . TYR A 1 208 ? -7.525 -0.420 22.718 1.00 95.62 208 TYR A N 1
ATOM 1576 C CA . TYR A 1 208 ? -6.495 -0.731 23.706 1.00 95.62 208 TYR A CA 1
ATOM 1577 C C . TYR A 1 208 ? -6.034 -2.193 23.642 1.00 95.62 208 TYR A C 1
ATOM 1579 O O . TYR A 1 208 ? -4.835 -2.465 23.686 1.00 95.62 208 TYR A O 1
ATOM 1587 N N . GLN A 1 209 ? -6.959 -3.145 23.499 1.00 94.06 209 GLN A N 1
ATOM 1588 C CA . GLN A 1 209 ? -6.616 -4.563 23.354 1.00 94.06 209 GLN A CA 1
ATOM 1589 C C . GLN A 1 209 ? -5.793 -4.829 22.085 1.00 94.06 209 GLN A C 1
ATOM 1591 O O . GLN A 1 209 ? -4.790 -5.540 22.150 1.00 94.06 209 GLN A O 1
ATOM 1596 N N . TYR A 1 210 ? -6.150 -4.212 20.955 1.00 91.50 210 TYR A N 1
ATOM 1597 C CA . TYR A 1 210 ? -5.379 -4.302 19.712 1.00 91.50 210 TYR A CA 1
ATOM 1598 C C . TYR A 1 210 ? -3.978 -3.694 19.858 1.00 91.50 210 TYR A C 1
ATOM 1600 O O . TYR A 1 210 ? -3.004 -4.290 19.393 1.00 91.50 210 TYR A O 1
ATOM 1608 N N . GLN A 1 211 ? -3.842 -2.555 20.546 1.00 90.12 211 GLN A N 1
ATOM 1609 C CA . GLN A 1 211 ? -2.533 -1.951 20.833 1.00 90.12 211 GLN A CA 1
ATOM 1610 C C . GLN A 1 211 ? -1.641 -2.869 21.682 1.00 90.12 211 GLN A C 1
ATOM 1612 O O . GLN A 1 211 ? -0.435 -2.914 21.458 1.00 90.12 211 GLN A O 1
ATOM 1617 N N . GLN A 1 212 ? -2.217 -3.634 22.615 1.00 89.06 212 GLN A N 1
ATOM 1618 C CA . GLN A 1 212 ? -1.474 -4.605 23.430 1.00 89.06 212 GLN A CA 1
ATOM 1619 C C . GLN A 1 212 ? -1.057 -5.861 22.649 1.00 89.06 212 GLN A C 1
ATOM 1621 O O . GLN A 1 212 ? -0.042 -6.478 22.968 1.00 89.06 212 GLN A O 1
ATOM 1626 N N . GLN A 1 213 ? -1.827 -6.253 21.630 1.00 84.56 213 GLN A N 1
ATOM 1627 C CA . GLN A 1 213 ? -1.501 -7.395 20.770 1.00 84.56 213 GLN A CA 1
ATOM 1628 C C . GLN A 1 213 ? -0.411 -7.080 19.749 1.00 84.56 213 GLN A C 1
ATOM 1630 O O . GLN A 1 213 ? 0.259 -8.002 19.280 1.00 84.56 213 GLN A O 1
ATOM 1635 N N . GLN A 1 214 ? -0.203 -5.805 19.403 1.00 76.44 214 GLN A N 1
ATOM 1636 C CA . GLN A 1 214 ? 0.964 -5.434 18.618 1.00 76.44 214 GLN A CA 1
ATOM 1637 C C . GLN A 1 214 ? 2.199 -5.642 19.502 1.00 76.44 214 GLN A C 1
ATOM 1639 O O . GLN A 1 214 ? 2.349 -4.937 20.504 1.00 76.44 214 GLN A O 1
ATOM 1644 N N . PRO A 1 215 ? 3.084 -6.614 19.188 1.00 63.75 215 PRO A N 1
ATOM 1645 C CA . PRO A 1 215 ? 4.301 -6.788 19.956 1.00 63.75 215 PRO A CA 1
ATOM 1646 C C . PRO A 1 215 ? 5.028 -5.453 19.893 1.00 63.75 215 PRO A C 1
ATOM 1648 O O . PRO A 1 215 ? 5.368 -4.986 18.805 1.00 63.75 215 PRO A O 1
ATOM 1651 N N . THR A 1 216 ? 5.222 -4.829 21.053 1.00 59.19 216 THR A N 1
ATOM 1652 C CA . THR A 1 216 ? 6.009 -3.607 21.220 1.00 59.19 216 THR A CA 1
ATOM 1653 C C . THR A 1 216 ? 7.476 -3.928 20.934 1.00 59.19 216 THR A C 1
ATOM 1655 O O . THR A 1 216 ? 8.344 -3.954 21.803 1.00 59.19 216 THR A O 1
ATOM 1658 N N . ASN A 1 217 ? 7.761 -4.228 19.670 1.00 54.72 217 ASN A N 1
ATOM 1659 C CA . ASN A 1 217 ? 9.079 -4.125 19.089 1.00 54.72 217 ASN A CA 1
ATOM 1660 C C . ASN A 1 217 ? 9.493 -2.672 19.354 1.00 54.72 217 ASN A C 1
ATOM 1662 O O . ASN A 1 217 ? 8.754 -1.768 18.984 1.00 54.72 217 ASN A O 1
ATOM 1666 N N . PHE A 1 218 ? 10.634 -2.462 20.010 1.00 52.53 218 PHE A N 1
ATOM 1667 C CA . PHE A 1 218 ? 11.195 -1.160 20.414 1.00 52.53 218 PHE A CA 1
ATOM 1668 C C . PHE A 1 218 ? 10.782 -0.605 21.785 1.00 52.53 218 PHE A C 1
ATOM 1670 O O . PHE A 1 218 ? 10.223 0.478 21.927 1.00 52.53 218 PHE A O 1
ATOM 1677 N N . LYS A 1 219 ? 11.296 -1.253 22.832 1.00 44.56 219 LYS A N 1
ATOM 1678 C CA . LYS A 1 219 ? 12.117 -0.515 23.807 1.00 44.56 219 LYS A CA 1
ATOM 1679 C C . LYS A 1 219 ? 13.557 -1.029 23.738 1.00 44.56 219 LYS A C 1
ATOM 1681 O O . LYS A 1 219 ? 13.966 -1.833 24.571 1.00 44.56 219 LYS A O 1
ATOM 1686 N N . SER A 1 220 ? 14.322 -0.597 22.732 1.00 48.59 220 SER A N 1
ATOM 1687 C CA . SER A 1 220 ? 15.785 -0.631 22.839 1.00 48.59 220 SER A CA 1
ATOM 1688 C C . SER A 1 220 ? 16.182 0.469 23.824 1.00 48.59 220 SER A C 1
ATOM 1690 O O . SER A 1 220 ? 15.947 1.647 23.553 1.00 48.59 220 SER A O 1
ATOM 1692 N N . LYS A 1 221 ? 16.659 0.059 25.001 1.00 46.16 221 LYS A N 1
ATOM 1693 C CA . LYS A 1 221 ? 17.288 0.951 25.982 1.00 46.16 221 LYS A CA 1
ATOM 1694 C C . LYS A 1 221 ? 18.576 1.548 25.434 1.00 46.16 221 LYS A C 1
ATOM 1696 O O . LYS A 1 221 ? 19.230 0.844 24.634 1.00 46.16 221 LYS A O 1
#

Sequence (221 aa):
VLASAQNQVDFNALLNALTRRSNDNNAGASNASDSKAIVSLPELDTVESSSSSSTTPASQWQIALAAAAASAGLVFWIWSFNGSVALVTFVLVFGLAVRDPLEDDSVWGALARLVGRQTISSYQASQPKLQALARAVVTGEEEIVALQLQLQALQQENQALQQWKQIRLEAEDSLGDYTVPQLKEELRQAQLPVSGTKLQLLTRLLEYQYQQQQPTNFKSK

Organism: NCBI:txid265537

InterPro domains:
  IPR003034 SAP domain [PF02037] (177-208)
  IPR003034 SAP domain [PS50800] (175-209)
  IPR003034 SAP domain [SM00513] (175-209)
  IPR036361 SAP domain superfamily [G3DSA:1.10.720.30] (151-220)
  IPR036361 SAP domain superfamily [SSF68906] (174-212)

Solvent-accessible surface area (backbone atoms only — not comparable to full-atom values): 13365 Å² total; per-residue (Å²): 118,76,72,61,56,60,56,51,57,57,46,57,53,48,51,55,52,51,55,52,54,57,53,60,66,60,74,74,72,85,83,84,87,82,84,90,77,91,83,80,91,78,84,91,77,85,79,83,76,85,75,83,75,79,80,70,77,77,59,72,64,60,58,53,52,52,52,50,52,56,50,50,53,52,48,54,59,42,38,77,78,38,58,71,56,36,52,54,52,48,54,52,53,49,59,54,66,71,47,72,71,84,79,54,94,46,74,62,42,58,49,52,52,51,51,51,51,50,52,52,52,53,49,62,72,41,46,66,59,50,51,51,47,51,50,46,47,70,60,33,52,60,54,49,50,52,49,52,51,49,51,52,52,50,51,52,51,52,52,52,50,52,51,52,50,47,50,50,51,52,33,61,70,50,54,78,81,59,52,66,70,58,53,38,50,54,28,52,76,70,74,43,85,71,72,78,53,67,62,58,46,45,38,53,51,50,52,51,53,52,59,66,67,48,76,75,78,81,79,80,128

Mean predicted aligned error: 18.47 Å

Radius of gyration: 34.68 Å; Cα contacts (8 Å, |Δi|>4): 46; chains: 1; bounding box: 56×82×92 Å

Secondary structure (DSSP, 8-state):
-HHHHHHHHHHHHHHHHHHHHHHHHHTTSS-------------------------PPPPHHHHHHHHHHHHHHHHHHHHTT-HHHHHHHHHHHHHHHHS-TTS--SHHHHHHHHHHHHHHHHHHHHHHHHHHHHHHHHHHHHHHHHHHHHHHHHHHHHHHHHHHHHHHHHHHHGGGT--HHHHHHHHHHTT----S-HHHHHHHHHHHHHHHHS-------